Protein AF-A0A423PKH5-F1 (afdb_monomer_lite)

Secondary structure (DSSP, 8-state):
---HHHHHHTT--TTTS-S-TTHHHHHHHTTS-HHHHHHHHHHHHHHHHHHHHHHHHHHHHHHHTTS-HHHHHHHHHHHHS-IIIIIHHHHTTT-HHHHHHHHHHHHHHHHHTT-HHHHHHHHHHHHHH-TTHHHHHHHHHHHHHHT-SS-TTS-HHHHHHHHHHHTHHHHHHHHHHHHHHHHH-S-TT-HHHHHHHTGGG--TTTGGGGHHHH--TTHHHHHHHHHHHTTSS-HHHHHHHHHHHHHHHHHHHHHHHHTTPPP-HHHHGGGGGTTHHHH-S-HHHHHHHHHHHHHHHHHHHHHTTS-----GGGSS---

Radius of gyration: 20.28 Å; chains: 1; bounding box: 49×36×60 Å

Foldseek 3Di:
DCDLQLLVLLCAACPVQNQAAQRDNVPVLVVPDDVVSSVVLLVLLVVLLVLVVVVVVVLLVLLCVQADVQQSVLLVCLQVVQCLRPVVCVVCGSQLVSVLVSLLVVLLVCVLVVNLLVSLVSLLVSCSNPVLCQLQRLLSNLLSQLPHDPPLVDDQVSSNVRSCPSNVSNCVSSVVSSVCCQVPNARPVDLVVVCVSCVVSDDPVNSVSNCSRHDHQVCQLVVLVVCVVVCVDDPVRVVVLVVLLVVLLVQLVQQCVVLVGDDHSLSCNLVSLVVVNRRDDPSVNSSSSSSVSSSVSSSVCSSVVSGHGHDPVSGSDDD

pLDDT: mean 90.57, std 7.91, range [51.94, 98.69]

Sequence (319 aa):
MFSGFNALHFHVDYVAHGFVRRGLVGTLLSPLPDPARGIAALAFGVAVAAGLIAVMTRMLRTARARLAPADARGLTALVVASPATFLAFGYDFARYDQLNLLLAVAAVWLVRRQRVWAAAAVCVFALLVHEAFLFYGVPIVLAAVGTAAHASAAALAAQFRRALTRGAPVLVACVPTVAVIMAFGRYEPGHDALAASLAEHLTPANRNALFVWLRDSDAAAGYVAGRLGQGLFSPLEVGLLMATVGSIAAAFVAVYRANARRLDLWALVPLGVLPLFAVGVDYARWLGLAWVLALAVVVLQVRDGRFTRLPRALSGRWP

Structure (mmCIF, N/CA/C/O backbone):
data_AF-A0A423PKH5-F1
#
_entry.id   AF-A0A423PKH5-F1
#
loop_
_atom_site.group_PDB
_atom_site.id
_atom_site.type_symbol
_atom_site.label_atom_id
_atom_site.label_alt_id
_atom_site.label_comp_id
_atom_site.label_asym_id
_atom_site.label_entity_id
_atom_site.label_seq_id
_atom_site.pdbx_PDB_ins_code
_atom_site.Cartn_x
_atom_site.Cartn_y
_atom_site.Cartn_z
_atom_site.occupancy
_atom_site.B_iso_or_equiv
_atom_site.auth_seq_id
_atom_site.auth_comp_id
_atom_site.auth_asym_id
_atom_site.auth_atom_id
_atom_site.pdbx_PDB_model_num
ATOM 1 N N . MET A 1 1 ? 9.809 18.263 -7.255 1.00 54.16 1 MET A N 1
ATOM 2 C CA . MET A 1 1 ? 10.692 17.843 -8.362 1.00 54.16 1 MET A CA 1
ATOM 3 C C . MET A 1 1 ? 10.294 16.412 -8.699 1.00 54.16 1 MET A C 1
ATOM 5 O O . MET A 1 1 ? 10.362 15.572 -7.814 1.00 54.16 1 MET A O 1
ATOM 9 N N . PHE A 1 2 ? 9.733 16.156 -9.881 1.00 68.50 2 PHE A N 1
ATOM 10 C CA . PHE A 1 2 ? 9.333 14.802 -10.284 1.00 68.50 2 PHE A CA 1
ATOM 11 C C . PHE A 1 2 ? 10.606 14.037 -10.661 1.00 68.50 2 PHE A C 1
ATOM 13 O O . PHE A 1 2 ? 11.323 14.468 -11.561 1.00 68.50 2 PHE A O 1
ATOM 20 N N . SER A 1 3 ? 10.966 12.998 -9.902 1.00 79.94 3 SER A N 1
ATOM 21 C CA . SER A 1 3 ? 12.247 12.317 -10.110 1.00 79.94 3 SER A CA 1
ATOM 22 C C . SER A 1 3 ? 12.232 11.548 -11.432 1.00 79.94 3 SER A C 1
ATOM 24 O O . SER A 1 3 ? 11.244 10.895 -11.769 1.00 79.94 3 SER A O 1
ATOM 26 N N . GLY A 1 4 ? 13.347 11.574 -12.170 1.00 81.88 4 GLY A N 1
ATOM 27 C CA . GLY A 1 4 ? 13.485 10.789 -13.402 1.00 81.88 4 GLY A CA 1
ATOM 28 C C . GLY A 1 4 ? 13.324 9.282 -13.167 1.00 81.88 4 GLY A C 1
ATOM 29 O O . GLY A 1 4 ? 12.932 8.557 -14.072 1.00 81.88 4 GLY A O 1
ATOM 30 N N . PHE A 1 5 ? 13.580 8.800 -11.945 1.00 83.50 5 PHE A N 1
ATOM 31 C CA . PHE A 1 5 ? 13.279 7.425 -11.543 1.00 83.50 5 PHE A CA 1
AT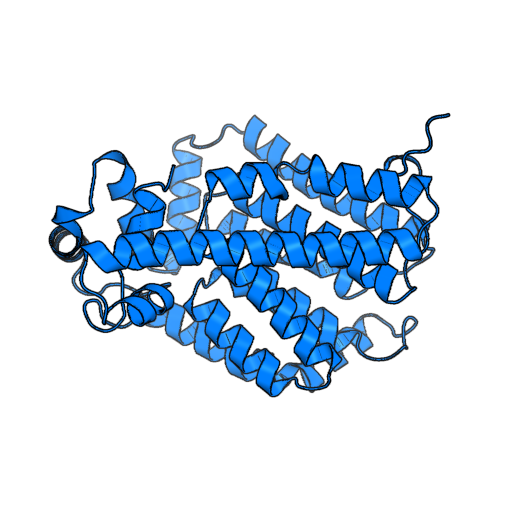OM 32 C C . PHE A 1 5 ? 11.768 7.151 -11.527 1.00 83.50 5 PHE A C 1
ATOM 34 O O . PHE A 1 5 ? 11.317 6.187 -12.137 1.00 83.50 5 PHE A O 1
ATOM 41 N N . ASN A 1 6 ? 10.977 8.012 -10.876 1.00 85.44 6 ASN A N 1
ATOM 42 C CA . ASN A 1 6 ? 9.526 7.826 -10.800 1.00 85.44 6 ASN A CA 1
ATOM 43 C C . ASN A 1 6 ? 8.862 8.011 -12.170 1.00 85.44 6 ASN A C 1
ATOM 45 O O . ASN A 1 6 ? 7.904 7.305 -12.475 1.00 85.44 6 ASN A O 1
ATOM 49 N N . ALA A 1 7 ? 9.392 8.913 -13.000 1.00 87.12 7 ALA A N 1
ATOM 50 C CA . ALA A 1 7 ? 8.913 9.141 -14.359 1.00 87.12 7 ALA A CA 1
ATOM 51 C C . ALA A 1 7 ? 8.991 7.879 -15.230 1.00 87.12 7 ALA A C 1
ATOM 53 O O . ALA A 1 7 ? 8.013 7.554 -15.898 1.00 87.12 7 ALA A O 1
ATOM 54 N N . LEU A 1 8 ? 10.095 7.121 -15.156 1.00 91.19 8 LEU A N 1
ATOM 55 C CA . LEU A 1 8 ? 10.287 5.902 -15.954 1.00 91.19 8 LEU A CA 1
ATOM 56 C C . LEU A 1 8 ? 9.159 4.883 -15.782 1.00 91.19 8 LEU A C 1
ATOM 58 O O . LEU A 1 8 ? 8.805 4.204 -16.741 1.00 91.19 8 LEU A O 1
ATOM 62 N N . HIS A 1 9 ? 8.564 4.791 -14.590 1.00 91.31 9 HIS A N 1
ATOM 63 C CA . HIS A 1 9 ? 7.469 3.854 -14.358 1.00 91.31 9 HIS A CA 1
ATOM 64 C C . HIS A 1 9 ? 6.274 4.089 -15.289 1.00 91.31 9 HIS A C 1
ATOM 66 O O . HIS A 1 9 ? 5.621 3.132 -15.690 1.00 91.31 9 HIS A O 1
ATOM 72 N N . PHE A 1 10 ? 6.025 5.334 -15.694 1.00 93.56 10 PHE A N 1
ATOM 73 C CA . PHE A 1 10 ? 4.917 5.680 -16.581 1.00 93.56 10 PHE A CA 1
ATOM 74 C C . PHE A 1 10 ? 5.185 5.368 -18.059 1.00 93.56 10 PHE A C 1
ATOM 76 O O . PHE A 1 10 ? 4.243 5.411 -18.843 1.00 93.56 10 PHE A O 1
ATOM 83 N N . HIS A 1 11 ? 6.423 5.037 -18.440 1.00 93.94 11 HIS A N 1
ATOM 84 C CA . HIS A 1 11 ? 6.790 4.662 -19.814 1.00 93.94 11 HIS A CA 1
ATOM 85 C C . HIS A 1 11 ? 6.906 3.147 -20.018 1.00 93.94 11 HIS A C 1
ATOM 87 O O . HIS A 1 11 ? 7.097 2.703 -21.144 1.00 93.94 11 HIS A O 1
ATOM 93 N N . VAL A 1 12 ? 6.783 2.355 -18.950 1.00 95.19 12 VAL A N 1
ATOM 94 C CA . VAL A 1 12 ? 6.766 0.893 -19.032 1.00 95.19 12 VAL A CA 1
ATOM 95 C C . VAL A 1 12 ? 5.320 0.404 -19.011 1.00 95.19 12 VAL A C 1
ATOM 97 O O . VAL A 1 12 ? 4.586 0.640 -18.051 1.00 95.19 12 VAL A O 1
ATOM 100 N N . ASP A 1 13 ? 4.913 -0.291 -20.070 1.00 96.50 13 ASP A N 1
ATOM 101 C CA . ASP A 1 13 ? 3.526 -0.689 -20.322 1.00 96.50 13 ASP A CA 1
ATOM 102 C C . ASP A 1 13 ? 3.404 -2.076 -20.971 1.00 96.50 13 ASP A C 1
ATOM 104 O O . ASP A 1 13 ? 4.370 -2.611 -21.508 1.00 96.50 13 ASP A O 1
ATOM 108 N N . TYR A 1 14 ? 2.203 -2.658 -20.938 1.00 97.31 14 TYR A N 1
ATOM 109 C CA . TYR A 1 14 ? 1.952 -4.014 -21.428 1.00 97.31 14 TYR A CA 1
ATOM 110 C C . TYR A 1 14 ? 1.888 -4.147 -22.946 1.00 97.31 14 TYR A C 1
ATOM 112 O O . TYR A 1 14 ? 2.005 -5.259 -23.454 1.00 97.31 14 TYR A O 1
ATOM 120 N N . VAL A 1 15 ? 1.693 -3.043 -23.665 1.00 96.00 15 VAL A N 1
ATOM 121 C CA . VAL A 1 15 ? 1.576 -3.044 -25.125 1.00 96.00 15 VAL A CA 1
ATOM 122 C C . VAL A 1 15 ? 2.966 -3.110 -25.747 1.00 96.00 15 VAL A C 1
ATOM 124 O O . VAL A 1 15 ? 3.227 -3.982 -26.569 1.00 96.00 15 VAL A O 1
ATOM 127 N N . ALA A 1 16 ? 3.868 -2.225 -25.324 1.00 95.44 16 ALA A N 1
ATOM 128 C CA . ALA A 1 16 ? 5.221 -2.142 -25.857 1.00 95.44 16 ALA A CA 1
ATOM 129 C C . ALA A 1 16 ? 6.193 -3.129 -25.192 1.00 95.44 16 ALA A C 1
ATOM 131 O O . ALA A 1 16 ? 7.151 -3.560 -25.831 1.00 95.44 16 ALA A O 1
ATOM 132 N N . HIS A 1 17 ? 5.962 -3.498 -23.926 1.00 96.25 17 HIS A N 1
ATOM 133 C CA . HIS A 1 17 ? 6.923 -4.290 -23.151 1.00 96.25 17 HIS A CA 1
ATOM 134 C C . HIS A 1 17 ? 6.436 -5.702 -22.800 1.00 96.25 17 HIS A C 1
ATOM 136 O O . HIS A 1 17 ? 7.156 -6.446 -22.136 1.00 96.25 17 HIS A O 1
ATOM 142 N N . GLY A 1 18 ? 5.237 -6.092 -23.244 1.00 95.88 18 GLY A N 1
ATOM 143 C CA . GLY A 1 18 ? 4.608 -7.342 -22.824 1.00 95.88 18 GLY A CA 1
ATOM 144 C C . GLY A 1 18 ? 4.215 -7.322 -21.343 1.00 95.88 18 GLY A C 1
ATOM 145 O O . GLY A 1 18 ? 4.234 -6.285 -20.678 1.00 95.88 18 GLY A O 1
ATOM 146 N N . PHE A 1 19 ? 3.825 -8.469 -20.788 1.00 96.06 19 PHE A N 1
ATOM 147 C CA . PHE A 1 19 ? 3.382 -8.519 -19.395 1.00 96.06 19 PHE A CA 1
ATOM 148 C C . PHE A 1 19 ? 4.563 -8.344 -18.425 1.00 96.06 19 PHE A C 1
ATOM 150 O O . PHE A 1 19 ? 5.265 -9.285 -18.093 1.00 96.06 19 PHE A O 1
ATOM 157 N N . VAL A 1 20 ? 4.771 -7.128 -17.928 1.00 95.31 20 VAL A N 1
ATOM 158 C CA . VAL A 1 20 ? 5.852 -6.780 -16.989 1.00 95.31 20 VAL A CA 1
ATOM 159 C C . VAL A 1 20 ? 5.287 -6.385 -15.628 1.00 95.31 20 VAL A C 1
ATOM 161 O O . VAL A 1 20 ? 4.164 -5.912 -15.522 1.00 95.31 20 VAL A O 1
ATOM 164 N N . ARG A 1 21 ? 6.023 -6.527 -14.523 1.00 94.31 21 ARG A N 1
ATOM 165 C CA . ARG A 1 21 ? 5.499 -6.011 -13.243 1.00 94.31 21 ARG A CA 1
ATOM 166 C C . ARG A 1 21 ? 5.351 -4.488 -13.284 1.00 94.31 21 ARG A C 1
ATOM 168 O O . ARG A 1 21 ? 6.183 -3.798 -13.866 1.00 94.31 21 ARG A O 1
ATOM 175 N N . ARG A 1 22 ? 4.326 -3.957 -12.611 1.00 94.19 22 ARG A N 1
ATOM 176 C CA . ARG A 1 22 ? 4.055 -2.509 -12.501 1.00 94.19 22 ARG A CA 1
ATOM 177 C C . ARG A 1 22 ? 3.742 -1.803 -13.826 1.00 94.19 22 ARG A C 1
ATOM 179 O O . ARG A 1 22 ? 3.727 -0.579 -13.855 1.00 94.19 22 ARG A O 1
ATOM 186 N N . GLY A 1 23 ? 3.477 -2.535 -14.909 1.00 96.31 23 GLY A N 1
ATOM 187 C CA . GLY A 1 23 ? 3.195 -1.920 -16.212 1.00 96.31 23 GLY A CA 1
ATOM 188 C C . GLY A 1 23 ? 1.761 -1.407 -16.369 1.00 96.31 23 GLY A C 1
ATOM 189 O O . GLY A 1 23 ? 1.453 -0.745 -17.357 1.00 96.31 23 GLY A O 1
ATOM 190 N N . LEU A 1 24 ? 0.859 -1.668 -15.413 1.00 97.69 24 LEU A N 1
ATOM 191 C CA . LEU A 1 24 ? -0.551 -1.290 -15.553 1.00 97.69 24 LEU A CA 1
ATOM 192 C C . LEU A 1 24 ? -0.746 0.224 -15.695 1.00 97.69 24 LEU A C 1
ATOM 194 O O . LEU A 1 24 ? -1.482 0.661 -16.573 1.00 97.69 24 LEU A O 1
ATOM 198 N N . VAL A 1 25 ? -0.098 1.033 -14.854 1.00 96.81 25 VAL A N 1
ATOM 199 C CA . VAL A 1 25 ? -0.280 2.494 -14.904 1.00 96.81 25 VAL A CA 1
ATOM 200 C C . VAL A 1 25 ? 0.286 3.065 -16.204 1.00 96.81 25 VAL A C 1
ATOM 202 O O . VAL A 1 25 ? -0.383 3.882 -16.831 1.00 96.81 25 VAL A O 1
ATOM 205 N N . GLY A 1 26 ? 1.457 2.597 -16.653 1.00 96.06 26 GLY A N 1
ATOM 206 C CA . GLY A 1 26 ? 1.993 2.958 -17.967 1.00 96.06 26 GLY A CA 1
ATOM 207 C C . GLY A 1 26 ? 1.055 2.554 -19.106 1.00 96.06 26 GLY A C 1
ATOM 208 O O . GLY A 1 26 ? 0.802 3.351 -19.998 1.00 96.06 26 GLY A O 1
ATOM 209 N N . THR A 1 27 ? 0.418 1.382 -19.017 1.00 97.50 27 THR A N 1
ATOM 210 C CA . THR A 1 27 ? -0.582 0.914 -20.002 1.00 97.50 27 THR A CA 1
ATOM 211 C C . THR A 1 27 ? -1.804 1.822 -20.076 1.00 97.50 27 THR A C 1
ATOM 213 O O . THR A 1 27 ? -2.319 2.074 -21.158 1.00 97.50 27 THR A O 1
ATOM 216 N N . LEU A 1 28 ? -2.270 2.357 -18.946 1.00 96.94 28 LEU A N 1
ATOM 217 C CA . LEU A 1 28 ? -3.390 3.304 -18.942 1.00 96.94 28 LEU A CA 1
ATOM 218 C C . LEU A 1 28 ? -3.024 4.654 -19.577 1.00 96.94 28 LEU A C 1
ATOM 220 O O . LEU A 1 28 ? -3.912 5.358 -20.052 1.00 96.94 28 LEU A O 1
ATOM 224 N N . LEU A 1 29 ? -1.738 5.018 -19.584 1.00 95.75 29 LEU A N 1
ATOM 225 C CA . LEU A 1 29 ? -1.237 6.260 -20.176 1.00 95.75 29 LEU A CA 1
ATOM 226 C C . LEU A 1 29 ? -0.605 6.073 -21.563 1.00 95.75 29 LEU A C 1
ATOM 228 O O . LEU A 1 29 ? -0.278 7.070 -22.208 1.00 95.75 29 LEU A O 1
ATOM 232 N N . SER A 1 30 ? -0.438 4.837 -22.040 1.00 95.25 30 SER A N 1
ATOM 233 C CA . SER A 1 30 ? 0.198 4.543 -23.328 1.00 95.25 30 SER A CA 1
ATOM 234 C C . SER A 1 30 ? -0.527 5.129 -24.547 1.00 95.25 30 SER A C 1
ATOM 236 O O . SER A 1 30 ? 0.169 5.483 -25.499 1.00 95.25 30 SER A O 1
ATOM 238 N N . PRO A 1 31 ? -1.862 5.357 -24.541 1.00 96.06 31 PRO A N 1
ATOM 239 C CA . PRO A 1 31 ? -2.527 6.055 -25.644 1.00 96.06 31 PRO A CA 1
ATOM 240 C C . PRO A 1 31 ? -2.133 7.534 -25.780 1.00 96.06 31 PRO A C 1
ATOM 242 O O . PRO A 1 31 ? -2.441 8.154 -26.796 1.00 96.06 31 PRO A O 1
ATOM 245 N N . LEU A 1 32 ? -1.504 8.127 -24.758 1.00 95.69 32 LEU A N 1
ATOM 246 C CA . LEU A 1 32 ? -1.062 9.519 -24.795 1.00 95.69 32 LEU A CA 1
ATOM 247 C C . LEU A 1 32 ? 0.315 9.634 -25.469 1.00 95.69 32 LEU A C 1
ATOM 249 O O . LEU A 1 32 ? 1.197 8.817 -25.177 1.00 95.69 32 LEU A O 1
ATOM 253 N N . PRO A 1 33 ? 0.538 10.676 -26.296 1.00 92.88 33 PRO A N 1
ATOM 254 C CA . PRO A 1 33 ? 1.862 10.977 -26.831 1.00 92.88 33 PRO A CA 1
ATOM 255 C C . PRO A 1 33 ? 2.822 11.390 -25.704 1.00 92.88 33 PRO A C 1
ATOM 257 O O . PRO A 1 33 ? 2.395 11.950 -24.690 1.00 92.88 33 PRO A O 1
ATOM 260 N N . ASP A 1 34 ? 4.124 11.166 -25.886 1.00 86.31 34 ASP A N 1
ATOM 261 C CA . ASP A 1 34 ? 5.142 11.324 -24.834 1.00 86.31 34 ASP A CA 1
ATOM 262 C C . ASP A 1 34 ? 5.135 12.667 -24.075 1.00 86.31 34 ASP A C 1
ATOM 264 O O . ASP A 1 34 ? 5.119 12.634 -22.838 1.00 86.31 34 ASP A O 1
ATOM 268 N N . PRO A 1 35 ? 5.047 13.854 -24.717 1.00 86.25 35 PRO A N 1
ATOM 269 C CA . PRO A 1 35 ? 4.980 15.109 -23.964 1.00 86.25 35 PRO A CA 1
ATOM 270 C C . PRO A 1 35 ? 3.710 15.209 -23.103 1.00 86.25 35 PRO A C 1
ATOM 272 O O . PRO A 1 35 ? 3.747 15.737 -21.989 1.00 86.25 35 PRO A O 1
ATOM 275 N N . ALA A 1 36 ? 2.587 14.658 -23.575 1.00 92.12 36 ALA A N 1
ATOM 276 C CA . ALA A 1 36 ? 1.346 14.615 -22.806 1.00 92.12 36 ALA A CA 1
ATOM 277 C C . ALA A 1 36 ? 1.419 13.592 -21.664 1.00 92.12 36 ALA A C 1
ATOM 279 O O . ALA A 1 36 ? 0.821 13.811 -20.609 1.00 92.12 36 ALA A O 1
ATOM 280 N N . ARG A 1 37 ? 2.182 12.505 -21.833 1.00 90.44 37 ARG A N 1
ATOM 281 C CA . ARG A 1 37 ? 2.367 11.468 -20.813 1.00 90.44 37 ARG A CA 1
ATOM 282 C C . ARG A 1 37 ? 3.079 12.003 -19.573 1.00 90.44 37 ARG A C 1
ATOM 284 O O . ARG A 1 37 ? 2.635 11.721 -18.462 1.00 90.44 37 ARG A O 1
ATOM 291 N N . GLY A 1 38 ? 4.108 12.836 -19.742 1.00 88.75 38 GLY A N 1
ATOM 292 C CA . GLY A 1 38 ? 4.789 13.494 -18.620 1.00 88.75 38 GLY A CA 1
ATOM 293 C C . GLY A 1 38 ? 3.855 14.402 -17.807 1.00 88.75 38 GLY A C 1
ATOM 294 O O . GLY A 1 38 ? 3.827 14.336 -16.576 1.00 88.75 38 GLY A O 1
ATOM 295 N N . ILE A 1 39 ? 3.026 15.199 -18.492 1.00 91.38 39 ILE A N 1
ATOM 296 C CA . ILE A 1 39 ? 2.011 16.055 -17.853 1.00 91.38 39 ILE A CA 1
ATOM 297 C C . ILE A 1 39 ? 0.951 15.202 -17.147 1.00 91.38 39 ILE A C 1
ATOM 299 O O . ILE A 1 39 ? 0.588 15.488 -16.005 1.00 91.38 39 ILE A O 1
ATOM 303 N N . ALA A 1 40 ? 0.479 14.132 -17.791 1.00 92.75 40 ALA A N 1
ATOM 304 C CA . ALA A 1 40 ? -0.497 13.216 -17.214 1.00 92.75 40 ALA A CA 1
ATOM 305 C C . ALA A 1 40 ? 0.048 12.509 -15.965 1.00 92.75 40 ALA A C 1
ATOM 307 O O . ALA A 1 40 ? -0.667 12.412 -14.970 1.00 92.75 40 ALA A O 1
ATOM 308 N N . ALA A 1 41 ? 1.315 12.083 -15.969 1.00 91.50 41 ALA A N 1
ATOM 309 C CA . ALA A 1 41 ? 1.977 11.489 -14.810 1.00 91.50 41 ALA A CA 1
ATOM 310 C C . ALA A 1 41 ? 2.081 12.479 -13.635 1.00 91.50 41 ALA A C 1
ATOM 312 O O . ALA A 1 41 ? 1.794 12.119 -12.490 1.00 91.50 41 ALA A O 1
ATOM 313 N N . LEU A 1 42 ? 2.416 13.745 -13.913 1.00 91.56 42 LEU A N 1
ATOM 314 C CA . LEU A 1 42 ? 2.425 14.808 -12.905 1.00 91.56 42 LEU A CA 1
ATOM 315 C C . LEU A 1 42 ? 1.021 15.043 -12.330 1.00 91.56 42 LEU A C 1
ATOM 317 O O . LEU A 1 42 ? 0.851 15.043 -11.109 1.00 91.56 42 LEU A O 1
ATOM 321 N N . ALA A 1 43 ? 0.017 15.211 -13.194 1.00 93.75 43 ALA A N 1
ATOM 322 C CA . ALA A 1 43 ? -1.373 15.423 -12.792 1.00 93.75 43 ALA A CA 1
ATOM 323 C C . ALA A 1 43 ? -1.912 14.239 -11.974 1.00 93.75 43 ALA A C 1
ATOM 325 O O . ALA A 1 43 ? -2.546 14.436 -10.936 1.00 93.75 43 ALA A O 1
ATOM 326 N N . PHE A 1 44 ? -1.592 13.014 -12.392 1.00 93.19 44 PHE A N 1
ATOM 327 C CA . PHE A 1 44 ? -1.880 11.790 -11.655 1.00 93.19 44 PHE A CA 1
ATOM 328 C C . PHE A 1 44 ? -1.238 11.813 -10.261 1.00 93.19 44 PHE A C 1
ATOM 330 O O . PHE A 1 44 ? -1.926 11.578 -9.267 1.00 93.19 44 PHE A O 1
ATOM 337 N N . GLY A 1 45 ? 0.046 12.168 -10.163 1.00 92.56 45 GLY A N 1
ATOM 338 C CA . GLY A 1 45 ? 0.749 12.317 -8.889 1.00 92.56 45 GLY A CA 1
ATOM 339 C C . GLY A 1 45 ? 0.084 13.322 -7.949 1.00 92.56 45 GLY A C 1
ATOM 340 O O . GLY A 1 45 ? -0.137 13.023 -6.775 1.00 92.56 45 GLY A O 1
ATOM 341 N N . VAL A 1 46 ? -0.298 14.493 -8.473 1.00 93.81 46 VAL A N 1
ATOM 342 C CA . VAL A 1 46 ? -1.017 15.526 -7.710 1.00 93.81 46 VAL A CA 1
ATOM 343 C C . VAL A 1 46 ? -2.372 15.001 -7.233 1.00 93.81 46 VAL A C 1
ATOM 345 O O . VAL A 1 46 ? -2.719 15.183 -6.065 1.00 93.81 46 VAL A O 1
ATOM 348 N N . ALA A 1 47 ? -3.122 14.313 -8.096 1.00 95.50 47 ALA A N 1
ATOM 349 C CA . ALA A 1 47 ? -4.421 13.746 -7.749 1.00 95.50 47 ALA A CA 1
ATOM 350 C C . ALA A 1 47 ? -4.310 12.670 -6.654 1.00 95.50 47 ALA A C 1
ATOM 352 O O . ALA A 1 47 ? -5.092 12.676 -5.700 1.00 95.50 47 ALA A O 1
ATOM 353 N N . VAL A 1 48 ? -3.310 11.787 -6.743 1.00 94.44 48 VAL A N 1
ATOM 354 C CA . VAL A 1 48 ? -3.023 10.773 -5.717 1.00 94.44 48 VAL A CA 1
ATOM 355 C C . VAL A 1 48 ? -2.652 11.437 -4.388 1.00 94.44 48 VAL A C 1
ATOM 357 O O . VAL A 1 48 ? -3.221 11.089 -3.349 1.00 94.44 48 VAL A O 1
ATOM 360 N N . ALA A 1 49 ? -1.769 12.439 -4.405 1.00 92.69 49 ALA A N 1
ATOM 361 C CA . ALA A 1 49 ? -1.389 13.177 -3.203 1.00 92.69 49 ALA A CA 1
ATOM 362 C C . ALA A 1 49 ? -2.596 13.884 -2.557 1.00 92.69 49 ALA A C 1
ATOM 364 O O . ALA A 1 49 ? -2.824 13.750 -1.352 1.00 92.69 49 ALA A O 1
ATOM 365 N N . ALA A 1 50 ? -3.423 14.570 -3.353 1.00 94.06 50 ALA A N 1
ATOM 366 C CA . ALA A 1 50 ? -4.645 15.218 -2.881 1.00 94.06 50 ALA A CA 1
ATOM 367 C C . ALA A 1 50 ? -5.638 14.207 -2.280 1.00 94.06 50 ALA A C 1
ATOM 369 O O . ALA A 1 50 ? -6.208 14.450 -1.212 1.00 94.06 50 ALA A O 1
ATOM 370 N N . GLY A 1 51 ? -5.799 13.043 -2.917 1.00 94.94 51 GLY A N 1
ATOM 371 C CA . GLY A 1 51 ? -6.609 11.941 -2.404 1.00 94.94 51 GLY A CA 1
ATOM 372 C C . GLY A 1 51 ? -6.123 11.445 -1.040 1.00 94.94 51 GLY A C 1
ATOM 373 O O . GLY A 1 51 ? -6.928 11.290 -0.117 1.00 94.94 51 GLY A O 1
ATOM 374 N N . LEU A 1 52 ? -4.810 11.252 -0.875 1.00 92.38 52 LEU A N 1
ATOM 375 C CA . LEU A 1 52 ? -4.224 10.815 0.396 1.00 92.38 52 LEU A CA 1
ATOM 376 C C . LEU A 1 52 ? -4.426 11.863 1.492 1.00 92.38 52 LEU A C 1
ATOM 378 O O . LEU A 1 52 ? -4.866 11.519 2.592 1.00 92.38 52 LEU A O 1
ATOM 382 N N . ILE A 1 53 ? -4.203 13.143 1.181 1.00 92.19 53 ILE A N 1
ATOM 383 C CA . ILE A 1 53 ? -4.455 14.258 2.104 1.00 92.19 53 ILE A CA 1
ATOM 384 C C . ILE A 1 53 ? -5.926 14.279 2.537 1.00 92.19 53 ILE A C 1
ATOM 386 O O . ILE A 1 53 ? -6.219 14.421 3.730 1.00 92.19 53 ILE A O 1
ATOM 390 N N . ALA A 1 54 ? -6.864 14.090 1.606 1.00 94.62 54 ALA A N 1
ATOM 391 C CA . ALA A 1 54 ? -8.292 14.050 1.909 1.00 94.62 54 ALA A CA 1
ATOM 392 C C . ALA A 1 54 ? -8.654 12.867 2.827 1.00 94.62 54 ALA A C 1
ATOM 394 O O . ALA A 1 54 ? -9.369 13.046 3.822 1.00 94.62 54 ALA A O 1
ATOM 395 N N . VAL A 1 55 ? -8.121 11.671 2.547 1.00 93.69 55 VAL A N 1
ATOM 396 C CA . VAL A 1 55 ? -8.312 10.475 3.382 1.00 93.69 55 VAL A CA 1
ATOM 397 C C . VAL A 1 55 ? -7.749 10.695 4.786 1.00 93.69 55 VAL A C 1
ATOM 399 O O . VAL A 1 55 ? -8.472 10.498 5.766 1.00 93.69 55 VAL A O 1
ATOM 402 N N . MET A 1 56 ? -6.504 11.165 4.899 1.00 91.94 56 MET A N 1
ATOM 403 C CA . MET A 1 56 ? -5.851 11.444 6.182 1.00 91.94 56 MET A CA 1
ATOM 404 C C . MET A 1 56 ? -6.613 12.505 6.982 1.00 91.94 56 MET A C 1
ATOM 406 O O . MET A 1 56 ? -6.860 12.329 8.176 1.00 91.94 56 MET A O 1
ATOM 410 N N . THR A 1 57 ? -7.071 13.572 6.325 1.00 93.19 57 THR A N 1
ATOM 411 C CA . THR A 1 57 ? -7.872 14.628 6.958 1.00 93.19 57 THR A CA 1
ATOM 412 C C . THR A 1 57 ? -9.183 14.071 7.506 1.00 93.19 57 THR A C 1
ATOM 414 O O . THR A 1 57 ? -9.544 14.335 8.656 1.00 93.19 57 THR A O 1
ATOM 417 N N . ARG A 1 58 ? -9.895 13.250 6.723 1.00 94.81 58 ARG A N 1
ATOM 418 C CA . ARG A 1 58 ? -11.131 12.590 7.167 1.00 94.81 58 ARG A CA 1
ATOM 419 C C . ARG A 1 58 ? -10.876 11.659 8.355 1.00 94.81 58 ARG A C 1
ATOM 421 O O . ARG A 1 58 ? -11.654 11.658 9.313 1.00 94.81 58 ARG A O 1
ATOM 428 N N . MET A 1 59 ? -9.795 10.888 8.301 1.00 92.25 59 MET A N 1
ATOM 429 C CA . MET A 1 59 ? -9.350 9.983 9.360 1.00 92.25 59 MET A CA 1
ATOM 430 C C . MET A 1 59 ? -9.067 10.734 10.667 1.00 92.25 59 MET A C 1
ATOM 432 O O . MET A 1 59 ? -9.614 10.376 11.712 1.00 92.25 59 MET A O 1
ATOM 436 N N . LEU A 1 60 ? -8.317 11.833 10.604 1.00 92.94 60 LEU A N 1
ATOM 437 C CA . LEU A 1 60 ? -8.010 12.671 11.764 1.00 92.94 60 LEU A CA 1
ATOM 438 C C . LEU A 1 60 ? -9.246 13.374 12.334 1.00 92.94 60 LEU A C 1
ATOM 440 O O . LEU A 1 60 ? -9.423 13.388 13.550 1.00 92.94 60 LEU A O 1
ATOM 444 N N . ARG A 1 61 ? -10.135 13.913 11.488 1.00 95.44 61 ARG A N 1
ATOM 445 C CA . ARG A 1 61 ? -11.410 14.508 11.940 1.00 95.44 61 ARG A CA 1
ATOM 446 C C . ARG A 1 61 ? -12.266 13.490 12.689 1.00 95.44 61 ARG A C 1
ATOM 448 O O . ARG A 1 61 ? -12.799 13.786 13.752 1.00 95.44 61 ARG A O 1
ATOM 455 N N . THR A 1 62 ? -12.334 12.272 12.161 1.00 92.44 62 THR A N 1
ATOM 456 C CA . THR A 1 62 ? -13.051 11.159 12.790 1.00 92.44 62 THR A CA 1
ATOM 457 C C . THR A 1 62 ? -12.450 10.796 14.148 1.00 92.44 62 THR A C 1
ATOM 459 O O . THR A 1 62 ? -13.190 10.599 15.108 1.00 92.44 62 THR A O 1
ATOM 462 N N . ALA A 1 63 ? -11.119 10.721 14.245 1.00 93.38 63 ALA A N 1
ATOM 463 C CA . ALA A 1 63 ? -10.445 10.420 15.503 1.00 93.38 63 ALA A CA 1
ATOM 464 C C . ALA A 1 63 ? -10.638 11.538 16.542 1.00 93.38 63 ALA A C 1
ATOM 466 O O . ALA A 1 63 ? -10.934 11.250 17.698 1.00 93.38 63 ALA A O 1
ATOM 467 N N . ARG A 1 64 ? -10.559 12.810 16.126 1.00 95.06 64 ARG A N 1
ATOM 468 C CA . ARG A 1 64 ? -10.814 13.982 16.986 1.00 95.06 64 ARG A CA 1
ATOM 469 C C . ARG A 1 64 ? -12.214 13.989 17.588 1.00 95.06 64 ARG A C 1
ATOM 471 O O . ARG A 1 64 ? -12.361 14.383 18.734 1.00 95.06 64 ARG A O 1
ATOM 478 N N . ALA A 1 65 ? -13.215 13.524 16.847 1.00 95.31 65 ALA A N 1
ATOM 479 C CA . ALA A 1 65 ? -14.587 13.441 17.340 1.00 95.31 65 ALA A CA 1
ATOM 480 C C . ALA A 1 65 ? -14.809 12.329 18.386 1.00 95.31 65 ALA A C 1
ATOM 482 O O . ALA A 1 65 ? -15.878 12.264 18.982 1.00 95.31 65 ALA A O 1
ATOM 483 N N . ARG A 1 66 ? -13.845 11.416 18.574 1.00 95.38 66 ARG A N 1
ATOM 484 C CA . ARG A 1 66 ? -14.013 10.198 19.390 1.00 95.38 66 ARG A CA 1
ATOM 485 C C . ARG A 1 66 ? -12.971 10.007 20.485 1.00 95.38 66 ARG A C 1
ATOM 487 O O . ARG A 1 66 ? -13.150 9.150 21.343 1.00 95.38 66 ARG A O 1
ATOM 494 N N . LEU A 1 67 ? -11.881 10.760 20.433 1.00 95.56 67 LEU A N 1
ATOM 495 C CA . LEU A 1 67 ? -10.809 10.729 21.418 1.00 95.56 67 LEU A CA 1
ATOM 496 C C . LEU A 1 67 ? -10.872 11.969 22.305 1.00 95.56 67 LEU A C 1
ATOM 498 O O . LEU A 1 67 ? -11.324 13.032 21.882 1.00 95.56 67 LEU A O 1
ATOM 502 N N . ALA A 1 68 ? -10.327 11.853 23.515 1.00 95.69 68 ALA A N 1
ATOM 503 C CA . ALA A 1 68 ? -10.075 13.019 24.352 1.00 95.69 68 ALA A CA 1
ATOM 504 C C . ALA A 1 68 ? -9.160 14.030 23.617 1.00 95.69 68 ALA A C 1
ATOM 506 O O . ALA A 1 68 ? -8.258 13.609 22.884 1.00 95.69 68 ALA A O 1
ATOM 507 N N . PRO A 1 69 ? -9.306 15.353 23.840 1.00 95.25 69 PRO A N 1
ATOM 508 C CA . PRO A 1 69 ? -8.553 16.371 23.101 1.00 95.25 69 PRO A CA 1
ATOM 509 C C . PRO A 1 69 ? -7.028 16.203 23.131 1.00 95.25 69 PRO A C 1
ATOM 511 O O . PRO A 1 69 ? -6.361 16.490 22.139 1.00 95.25 69 PRO A O 1
ATOM 514 N N . ALA A 1 70 ? -6.461 15.744 24.252 1.00 94.06 70 ALA A N 1
ATOM 515 C CA . ALA A 1 70 ? -5.021 15.502 24.381 1.00 94.06 70 ALA A CA 1
ATOM 516 C C . ALA A 1 70 ? -4.549 14.296 23.548 1.00 94.06 70 ALA A C 1
ATOM 518 O O . ALA A 1 70 ? -3.491 14.342 22.920 1.00 94.06 70 ALA A O 1
ATOM 519 N N . ASP A 1 71 ? -5.354 13.236 23.493 1.00 94.12 71 ASP A N 1
ATOM 520 C CA . ASP A 1 71 ? -5.058 12.021 22.733 1.00 94.12 71 ASP A CA 1
ATOM 521 C C . ASP A 1 71 ? -5.221 12.289 21.227 1.00 94.12 71 ASP A C 1
ATOM 523 O O . ASP A 1 71 ? -4.396 11.873 20.417 1.00 94.12 71 ASP A O 1
ATOM 527 N N . ALA A 1 72 ? -6.235 13.068 20.840 1.00 94.00 72 ALA A N 1
ATOM 528 C CA . ALA A 1 72 ? -6.436 13.494 19.459 1.00 94.00 72 ALA A CA 1
ATOM 529 C C . ALA A 1 72 ? -5.310 14.415 18.947 1.00 94.00 72 ALA A C 1
ATOM 531 O O . ALA A 1 72 ? -4.901 14.311 17.784 1.00 94.00 72 ALA A O 1
ATOM 532 N N . ARG A 1 73 ? -4.796 15.305 19.812 1.00 93.81 73 ARG A N 1
ATOM 533 C CA . ARG A 1 73 ? -3.603 16.122 19.537 1.00 93.81 73 ARG A CA 1
ATOM 534 C C . ARG A 1 73 ? -2.362 15.248 19.370 1.00 93.81 73 ARG A C 1
ATOM 536 O O . ARG A 1 73 ? -1.683 15.397 18.360 1.00 93.81 73 ARG A O 1
ATOM 543 N N . GLY A 1 74 ? -2.136 14.299 20.281 1.00 92.06 74 GLY A N 1
ATOM 544 C CA . GLY A 1 74 ? -1.040 13.328 20.188 1.00 92.06 74 GLY A CA 1
ATOM 545 C C . GLY A 1 74 ? -1.079 12.526 18.884 1.00 92.06 74 GLY A C 1
ATOM 546 O O . GLY A 1 74 ? -0.100 12.507 18.145 1.00 92.06 74 GLY A O 1
ATOM 547 N N . LEU A 1 75 ? -2.240 11.970 18.519 1.00 91.69 75 LEU A N 1
ATOM 548 C CA . LEU A 1 75 ? -2.406 11.253 17.250 1.00 91.69 75 LEU A CA 1
ATOM 549 C C . LEU A 1 75 ? -2.140 12.144 16.032 1.00 91.69 75 LEU A C 1
ATOM 551 O O . LEU A 1 75 ? -1.488 11.712 15.087 1.00 91.69 75 LEU A O 1
ATOM 555 N N . THR A 1 76 ? -2.644 13.383 16.046 1.00 91.75 76 THR A N 1
ATOM 556 C CA . THR A 1 76 ? -2.384 14.346 14.964 1.00 91.75 76 THR A CA 1
ATOM 557 C C . THR A 1 76 ? -0.882 14.605 14.840 1.00 91.75 76 THR A C 1
ATOM 559 O O . THR A 1 76 ? -0.357 14.547 13.732 1.00 91.75 76 THR A O 1
ATOM 562 N N . ALA A 1 77 ? -0.195 14.848 15.959 1.00 90.62 77 ALA A N 1
ATOM 563 C CA . ALA A 1 77 ? 1.244 15.079 15.978 1.00 90.62 77 ALA A CA 1
ATOM 564 C C . ALA A 1 77 ? 2.010 13.868 15.428 1.00 90.62 77 ALA A C 1
ATOM 566 O O . ALA A 1 77 ? 2.843 14.044 14.551 1.00 90.62 77 ALA A O 1
ATOM 567 N N . LEU A 1 78 ? 1.663 12.644 15.840 1.00 89.56 78 LEU A N 1
ATOM 568 C CA . LEU A 1 78 ? 2.278 11.413 15.323 1.00 89.56 78 LEU A CA 1
ATOM 569 C C . LEU A 1 78 ? 2.062 11.215 13.817 1.00 89.56 78 LEU A C 1
ATOM 571 O O . LEU A 1 78 ? 2.934 10.676 13.142 1.00 89.56 78 LEU A O 1
ATOM 575 N N . VAL A 1 79 ? 0.908 11.623 13.281 1.00 87.94 79 VAL A N 1
ATOM 576 C CA . VAL A 1 79 ? 0.612 11.539 11.842 1.00 87.94 79 VAL A CA 1
ATOM 577 C C . VAL A 1 79 ? 1.402 12.587 11.054 1.00 87.94 79 VAL A C 1
ATOM 579 O O . VAL A 1 79 ? 1.939 12.268 9.997 1.00 87.94 79 VAL A O 1
ATOM 582 N N . VAL A 1 80 ? 1.475 13.823 11.553 1.00 85.69 80 VAL A N 1
ATOM 583 C CA . VAL A 1 80 ? 2.147 14.944 10.870 1.00 85.69 80 VAL A CA 1
ATOM 584 C C . VAL A 1 80 ? 3.667 14.842 10.969 1.00 85.69 80 VAL A C 1
ATOM 586 O O . VAL A 1 80 ? 4.347 15.023 9.968 1.00 85.69 80 VAL A O 1
ATOM 589 N N . ALA A 1 81 ? 4.191 14.516 12.151 1.00 83.94 81 ALA A N 1
ATOM 590 C CA . ALA A 1 81 ? 5.622 14.350 12.395 1.00 83.94 81 ALA A CA 1
ATOM 591 C C . ALA A 1 81 ? 6.160 13.008 11.884 1.00 83.94 81 ALA A C 1
ATOM 593 O O . ALA A 1 81 ? 7.359 12.753 11.974 1.00 83.94 81 ALA A O 1
ATOM 594 N N . SER A 1 82 ? 5.292 12.130 11.373 1.00 81.81 82 SER A N 1
ATOM 595 C CA . SER A 1 82 ? 5.744 10.874 10.802 1.00 81.81 82 SER A CA 1
ATOM 596 C C . SER A 1 82 ? 6.635 11.147 9.586 1.00 81.81 82 SER A C 1
ATOM 598 O O . SER A 1 82 ? 6.157 11.719 8.603 1.00 81.81 82 SER A O 1
ATOM 600 N N . PRO A 1 83 ? 7.891 10.667 9.574 1.00 70.81 83 PRO A N 1
ATOM 601 C CA . PRO A 1 83 ? 8.728 10.749 8.379 1.00 70.81 83 PRO A CA 1
ATOM 602 C C . PRO A 1 83 ? 8.112 9.977 7.199 1.00 70.81 83 PRO A C 1
ATOM 604 O O . PRO A 1 83 ? 8.420 10.260 6.047 1.00 70.81 83 PRO A O 1
ATOM 607 N N . ALA A 1 84 ? 7.190 9.052 7.484 1.00 72.44 84 ALA A N 1
ATOM 608 C CA . ALA A 1 84 ? 6.506 8.197 6.527 1.00 72.44 84 ALA A CA 1
ATOM 609 C C . ALA A 1 84 ? 5.322 8.840 5.795 1.00 72.44 84 ALA A C 1
ATOM 611 O O . ALA A 1 84 ? 4.778 8.224 4.881 1.00 72.44 84 ALA A O 1
ATOM 612 N N . THR A 1 85 ? 4.860 10.014 6.237 1.00 71.50 85 THR A N 1
ATOM 613 C CA . THR A 1 85 ? 3.713 10.693 5.629 1.00 71.50 85 THR A CA 1
ATOM 614 C C . THR A 1 85 ? 4.203 11.781 4.685 1.00 71.50 85 THR A C 1
ATOM 616 O O . THR A 1 85 ? 4.600 11.493 3.563 1.00 71.50 85 THR A O 1
ATOM 619 N N . PHE A 1 86 ? 4.215 13.038 5.116 1.00 73.31 86 PHE A N 1
ATOM 620 C CA . PHE A 1 86 ? 4.406 14.178 4.225 1.00 73.31 86 PHE A CA 1
ATOM 621 C C . PHE A 1 86 ? 5.822 14.263 3.646 1.00 73.31 86 PHE A C 1
ATOM 623 O O . PHE A 1 86 ? 5.972 14.583 2.469 1.00 73.31 86 PHE A O 1
ATOM 630 N N . LEU A 1 87 ? 6.846 13.933 4.441 1.00 76.44 87 LEU A N 1
ATOM 631 C CA . LEU A 1 87 ? 8.243 13.981 3.997 1.00 76.44 87 LEU A CA 1
ATOM 632 C C . LEU A 1 87 ? 8.539 12.887 2.965 1.00 76.44 87 LEU A C 1
ATOM 634 O O . LEU A 1 87 ? 8.988 13.196 1.861 1.00 76.44 87 LEU A O 1
ATOM 638 N N . ALA A 1 88 ? 8.209 11.630 3.280 1.00 79.38 88 ALA A N 1
ATOM 639 C CA . ALA A 1 88 ? 8.356 10.527 2.335 1.00 79.38 88 ALA A CA 1
ATOM 640 C C . ALA A 1 88 ? 7.486 10.717 1.085 1.00 79.38 88 ALA A C 1
ATOM 642 O O . ALA A 1 88 ? 7.970 10.499 -0.018 1.00 79.38 88 ALA A O 1
ATOM 643 N N . PHE A 1 89 ? 6.236 11.181 1.209 1.00 78.19 89 PHE A N 1
ATOM 644 C CA . PHE A 1 89 ? 5.380 11.385 0.036 1.00 78.19 89 PHE A CA 1
ATOM 645 C C . PHE A 1 89 ? 5.858 12.510 -0.882 1.00 78.19 89 PHE A C 1
ATOM 647 O O . PHE A 1 89 ? 5.663 12.418 -2.094 1.00 78.19 89 PHE A O 1
ATOM 654 N N . GLY A 1 90 ? 6.486 13.549 -0.326 1.00 82.69 90 GLY A N 1
ATOM 655 C CA . GLY A 1 90 ? 7.128 14.596 -1.116 1.00 82.69 90 GLY A CA 1
ATOM 656 C C . GLY A 1 90 ? 8.353 14.081 -1.875 1.00 82.69 90 GLY A C 1
ATOM 657 O O . GLY A 1 90 ? 8.525 14.414 -3.046 1.00 82.69 90 GLY A O 1
ATOM 658 N N . TYR A 1 91 ? 9.175 13.247 -1.230 1.00 83.50 91 TYR A N 1
ATOM 659 C CA . TYR A 1 91 ? 10.350 12.630 -1.851 1.00 83.50 91 TYR A CA 1
ATOM 660 C C . TYR A 1 91 ? 9.965 11.595 -2.924 1.00 83.50 91 TYR A C 1
ATOM 662 O O . TYR A 1 91 ? 10.431 11.664 -4.059 1.00 83.50 91 TYR A O 1
ATOM 670 N N . ASP A 1 92 ? 9.037 10.693 -2.598 1.00 85.25 92 ASP A N 1
ATOM 671 C CA . ASP A 1 92 ? 8.506 9.646 -3.478 1.00 85.25 92 ASP A CA 1
ATOM 672 C C . ASP A 1 92 ? 7.287 10.119 -4.287 1.00 85.25 92 ASP A C 1
ATOM 674 O O . ASP A 1 92 ? 6.361 9.349 -4.559 1.00 85.25 92 ASP A O 1
ATOM 678 N N . PHE A 1 93 ? 7.244 11.397 -4.660 1.00 88.94 93 PHE A N 1
ATOM 679 C CA . PHE A 1 93 ? 6.093 11.969 -5.352 1.00 88.94 93 PHE A CA 1
ATOM 680 C C . PHE A 1 93 ? 5.722 11.161 -6.610 1.00 88.94 93 PHE A C 1
ATOM 682 O O . PHE A 1 93 ? 6.587 10.852 -7.436 1.00 88.94 93 PHE A O 1
ATOM 689 N N . ALA A 1 94 ? 4.427 10.842 -6.739 1.00 87.62 94 ALA A N 1
ATOM 690 C CA . ALA A 1 94 ? 3.826 10.047 -7.817 1.00 87.62 94 ALA A CA 1
ATOM 691 C C . ALA A 1 94 ? 4.297 8.581 -7.913 1.00 87.62 94 ALA A C 1
ATOM 693 O O . ALA A 1 94 ? 4.038 7.903 -8.909 1.00 87.62 94 ALA A O 1
ATOM 694 N N . ARG A 1 95 ?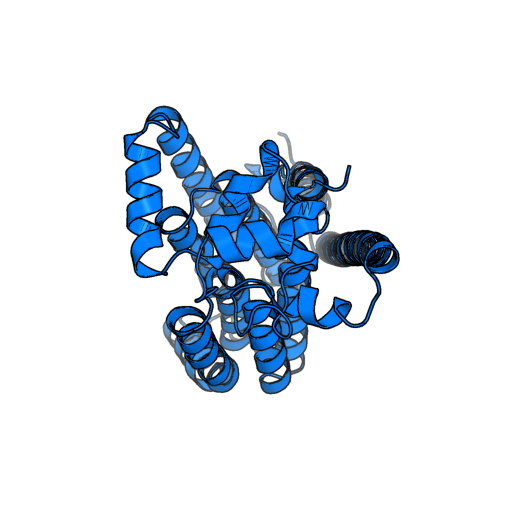 4.944 8.054 -6.870 1.00 90.38 95 ARG A N 1
ATOM 695 C CA . ARG A 1 95 ? 5.289 6.633 -6.784 1.00 90.38 95 ARG A CA 1
ATOM 696 C C . ARG A 1 95 ? 4.048 5.771 -6.538 1.00 90.38 95 ARG A C 1
ATOM 698 O O . ARG A 1 95 ? 3.112 6.162 -5.839 1.00 90.38 95 ARG A O 1
ATOM 705 N N . TYR A 1 96 ? 4.060 4.555 -7.075 1.00 93.75 96 TYR A N 1
ATOM 706 C CA . TYR A 1 96 ? 2.904 3.652 -7.074 1.00 93.75 96 TYR A CA 1
ATOM 707 C C . TYR A 1 96 ? 2.438 3.191 -5.690 1.00 93.75 96 TYR A C 1
ATOM 709 O O . TYR A 1 96 ? 1.257 2.894 -5.519 1.00 93.75 96 TYR A O 1
ATOM 717 N N . ASP A 1 97 ? 3.310 3.207 -4.677 1.00 92.88 97 ASP A N 1
ATOM 718 C CA . ASP A 1 97 ? 2.928 2.922 -3.289 1.00 92.88 97 ASP A CA 1
ATOM 719 C C . ASP A 1 97 ? 1.816 3.862 -2.788 1.00 92.88 97 ASP A C 1
ATOM 721 O O . ASP A 1 97 ? 0.904 3.433 -2.083 1.00 92.88 97 ASP A O 1
ATOM 725 N N . GLN A 1 98 ? 1.836 5.130 -3.209 1.00 93.38 98 GLN A N 1
ATOM 726 C CA . GLN A 1 98 ? 0.837 6.127 -2.822 1.00 93.38 98 GLN A CA 1
ATOM 727 C C . GLN A 1 98 ? -0.543 5.809 -3.414 1.00 93.38 98 GLN A C 1
ATOM 729 O O . GLN A 1 98 ? -1.552 5.846 -2.702 1.00 93.38 98 GLN A O 1
ATOM 734 N N . LEU A 1 99 ? -0.589 5.431 -4.698 1.00 95.75 99 LEU A N 1
ATOM 735 C CA . LEU A 1 99 ? -1.819 4.959 -5.339 1.00 95.75 99 LEU A CA 1
ATOM 736 C C . LEU A 1 99 ? -2.328 3.697 -4.634 1.00 95.75 99 LEU A C 1
ATOM 738 O O . LEU A 1 99 ? -3.508 3.594 -4.304 1.00 95.75 99 LEU A O 1
ATOM 742 N N . ASN A 1 100 ? -1.437 2.758 -4.338 1.00 97.06 100 ASN A N 1
ATOM 743 C CA . ASN A 1 100 ? -1.797 1.525 -3.661 1.00 97.06 100 ASN A CA 1
ATOM 744 C C . ASN A 1 100 ? -2.363 1.740 -2.254 1.00 97.06 100 ASN A C 1
ATOM 746 O O . ASN A 1 100 ? -3.286 1.029 -1.859 1.00 97.06 100 ASN A O 1
ATOM 750 N N . LEU A 1 101 ? -1.891 2.737 -1.504 1.00 95.62 101 LEU A N 1
ATOM 751 C CA . LEU A 1 101 ? -2.509 3.112 -0.230 1.00 95.62 101 LEU A CA 1
ATOM 752 C C . LEU A 1 101 ? -3.958 3.595 -0.418 1.00 95.62 101 LEU A C 1
ATOM 754 O O . LEU A 1 101 ? -4.835 3.204 0.358 1.00 95.62 101 LEU A O 1
ATOM 758 N N . LEU A 1 102 ? -4.250 4.374 -1.466 1.00 96.50 102 LEU A N 1
ATOM 759 C CA . LEU A 1 102 ? -5.629 4.760 -1.801 1.00 96.50 102 LEU A CA 1
ATOM 760 C C . LEU A 1 102 ? -6.487 3.556 -2.196 1.00 96.50 102 LEU A C 1
ATOM 762 O O . LEU A 1 102 ? -7.630 3.440 -1.746 1.00 96.50 102 LEU A O 1
ATOM 766 N N . LEU A 1 103 ? -5.932 2.632 -2.980 1.00 98.19 103 LEU A N 1
ATOM 767 C CA . LEU A 1 103 ? -6.618 1.401 -3.370 1.00 98.19 103 LEU A CA 1
ATOM 768 C C . LEU A 1 103 ? -6.886 0.494 -2.160 1.00 98.19 103 LEU A C 1
ATOM 770 O O . LEU A 1 103 ? -7.974 -0.072 -2.056 1.00 98.19 103 LEU A O 1
ATOM 774 N N . ALA A 1 104 ? -5.971 0.423 -1.186 1.00 98.12 104 ALA A N 1
ATOM 775 C CA . ALA A 1 104 ? -6.199 -0.279 0.078 1.00 98.12 104 ALA A CA 1
ATOM 776 C C . ALA A 1 104 ? -7.376 0.334 0.856 1.00 98.12 104 ALA A C 1
ATOM 778 O O . ALA A 1 104 ? -8.251 -0.386 1.342 1.00 98.12 104 ALA A O 1
ATOM 779 N N . VAL A 1 105 ? -7.445 1.668 0.933 1.00 97.31 105 VAL A N 1
ATOM 780 C CA . VAL A 1 105 ? -8.559 2.386 1.576 1.00 97.31 105 VAL A CA 1
ATOM 781 C C . VAL A 1 105 ? -9.880 2.102 0.857 1.00 97.31 105 VAL A C 1
ATOM 783 O O . VAL A 1 105 ? -10.883 1.815 1.519 1.00 97.31 105 VAL A O 1
ATOM 786 N N . ALA A 1 106 ? -9.886 2.126 -0.478 1.00 98.25 106 ALA A N 1
ATOM 787 C CA . ALA A 1 106 ? -11.057 1.802 -1.288 1.00 98.25 106 ALA A CA 1
ATOM 788 C C . ALA A 1 106 ? -11.517 0.347 -1.076 1.00 98.25 106 ALA A C 1
ATOM 790 O O . ALA A 1 106 ? -12.703 0.108 -0.836 1.00 98.25 106 ALA A O 1
ATOM 791 N N . ALA A 1 107 ? -10.592 -0.617 -1.067 1.00 98.38 107 ALA A N 1
ATOM 792 C CA . ALA A 1 107 ? -10.890 -2.026 -0.818 1.00 98.38 107 ALA A CA 1
ATOM 793 C C . ALA A 1 107 ? -11.466 -2.252 0.592 1.00 98.38 107 ALA A C 1
ATOM 795 O O . ALA A 1 107 ? -12.501 -2.906 0.743 1.00 98.38 107 ALA A O 1
ATOM 796 N N . VAL A 1 108 ? -10.875 -1.646 1.630 1.00 97.12 108 VAL A N 1
ATOM 797 C CA . VAL A 1 108 ? -11.405 -1.701 3.006 1.00 97.12 108 VAL A CA 1
ATOM 798 C C . VAL A 1 108 ? -12.797 -1.062 3.092 1.00 97.12 108 VAL A C 1
ATOM 800 O O . VAL A 1 108 ? -13.679 -1.580 3.785 1.00 97.12 108 VAL A O 1
ATOM 803 N N . TRP A 1 109 ? -13.033 0.049 2.388 1.00 96.31 109 TRP A N 1
ATOM 804 C CA . TRP A 1 109 ? -14.352 0.680 2.317 1.00 96.31 109 TRP A CA 1
ATOM 805 C C . TRP A 1 109 ? -15.394 -0.234 1.653 1.00 96.31 109 TRP A C 1
ATOM 807 O O . TRP A 1 109 ? -16.487 -0.396 2.203 1.00 96.31 109 TRP A O 1
ATOM 817 N N . LEU A 1 110 ? -15.049 -0.893 0.542 1.00 97.44 110 LEU A N 1
ATOM 818 C CA . LEU A 1 110 ? -15.912 -1.858 -0.149 1.00 97.44 110 LEU A CA 1
ATOM 819 C C . LEU A 1 110 ? -16.234 -3.077 0.726 1.00 97.44 110 LEU A C 1
ATOM 821 O O . LEU A 1 110 ? -17.404 -3.450 0.840 1.00 97.44 110 LEU A O 1
ATOM 825 N N . VAL A 1 111 ? -15.241 -3.641 1.422 1.00 96.38 111 VAL A N 1
ATOM 826 C CA . VAL A 1 111 ? -15.452 -4.722 2.403 1.00 96.38 111 VAL A CA 1
ATOM 827 C C . VAL A 1 111 ? -16.448 -4.296 3.479 1.00 96.38 111 VAL A C 1
ATOM 829 O O . VAL A 1 111 ? -17.376 -5.036 3.802 1.00 96.38 111 VAL A O 1
ATOM 832 N N . ARG A 1 112 ? -16.319 -3.073 4.004 1.00 93.06 112 ARG A N 1
ATOM 833 C CA . ARG A 1 112 ? -17.240 -2.534 5.020 1.00 93.06 112 ARG A CA 1
ATOM 834 C C . ARG A 1 112 ? -18.662 -2.331 4.498 1.00 93.06 112 ARG A C 1
ATOM 836 O O . ARG A 1 112 ? -19.598 -2.338 5.292 1.00 93.06 112 ARG A O 1
ATOM 843 N N . ARG A 1 113 ? -18.832 -2.201 3.181 1.00 95.19 113 ARG A N 1
ATOM 844 C CA . ARG A 1 113 ? -20.126 -2.194 2.482 1.00 95.19 113 ARG A CA 1
ATOM 845 C C . ARG A 1 113 ? -20.599 -3.594 2.067 1.00 95.19 113 ARG A C 1
ATOM 847 O O . ARG A 1 113 ? -21.542 -3.689 1.292 1.00 95.19 113 ARG A O 1
ATOM 854 N N . GLN A 1 114 ? -19.963 -4.658 2.566 1.00 95.25 114 GLN A N 1
ATOM 855 C CA . GLN A 1 114 ? -20.237 -6.057 2.208 1.00 95.25 114 GLN A CA 1
ATOM 856 C C . GLN A 1 114 ? -20.013 -6.374 0.714 1.00 95.25 114 GLN A C 1
ATOM 858 O O . GLN A 1 114 ? -20.524 -7.362 0.199 1.00 95.25 114 GLN A O 1
ATOM 863 N N . ARG A 1 115 ? -19.213 -5.565 0.004 1.00 97.25 115 ARG A N 1
ATOM 864 C CA . ARG A 1 115 ? -18.892 -5.738 -1.424 1.00 97.25 115 ARG A CA 1
ATOM 865 C C . ARG A 1 115 ? -17.518 -6.385 -1.606 1.00 97.25 115 ARG A C 1
ATOM 867 O O . ARG A 1 115 ? -16.608 -5.778 -2.168 1.00 97.25 115 ARG A O 1
ATOM 874 N N . VAL A 1 116 ? -17.347 -7.609 -1.104 1.00 97.06 116 VAL A N 1
ATOM 875 C CA . VAL A 1 116 ? -16.027 -8.273 -1.069 1.00 97.06 116 VAL A CA 1
ATOM 876 C C . VAL A 1 116 ? -15.485 -8.584 -2.470 1.00 97.06 116 VAL A C 1
ATOM 878 O O . VAL A 1 116 ? -14.294 -8.415 -2.697 1.00 97.06 116 VAL A O 1
ATOM 881 N N . TRP A 1 117 ? -16.338 -8.941 -3.433 1.00 97.94 117 TRP A N 1
ATOM 882 C CA . TRP A 1 117 ? -15.919 -9.154 -4.828 1.00 97.94 117 TRP A CA 1
ATOM 883 C C . TRP A 1 117 ? -15.368 -7.886 -5.486 1.00 97.94 117 TRP A C 1
ATOM 885 O O . TRP A 1 117 ? -14.326 -7.924 -6.133 1.00 97.94 117 TRP A O 1
ATOM 895 N N . ALA A 1 118 ? -16.010 -6.739 -5.254 1.00 98.31 118 ALA A N 1
ATOM 896 C CA . ALA A 1 118 ? -15.489 -5.461 -5.730 1.00 98.31 118 ALA A CA 1
ATOM 897 C C . ALA A 1 118 ? -14.150 -5.122 -5.053 1.00 98.31 118 ALA A C 1
ATOM 899 O O . ALA A 1 118 ? -13.229 -4.647 -5.710 1.00 98.31 118 ALA A O 1
ATOM 900 N N . ALA A 1 119 ? -14.011 -5.406 -3.752 1.00 98.38 119 ALA A N 1
ATOM 901 C CA . ALA A 1 119 ? -12.736 -5.242 -3.057 1.00 98.38 119 ALA A CA 1
ATOM 902 C C . ALA A 1 119 ? -11.642 -6.161 -3.627 1.00 98.38 119 ALA A C 1
ATOM 904 O O . ALA A 1 119 ? -10.501 -5.724 -3.754 1.00 98.38 119 ALA A O 1
ATOM 905 N N . ALA A 1 120 ? -11.982 -7.397 -4.008 1.00 98.50 120 ALA A N 1
ATOM 906 C CA . ALA A 1 120 ? -11.064 -8.327 -4.658 1.00 98.50 120 ALA A CA 1
ATOM 907 C C . ALA A 1 120 ? -10.573 -7.784 -6.010 1.00 98.50 120 ALA A C 1
ATOM 909 O O . ALA A 1 120 ? -9.368 -7.767 -6.244 1.00 98.50 120 ALA A O 1
ATOM 910 N N . ALA A 1 121 ? -11.470 -7.241 -6.843 1.00 98.44 121 ALA A N 1
ATOM 911 C CA . ALA A 1 121 ? -11.091 -6.590 -8.100 1.00 98.44 121 ALA A CA 1
ATOM 912 C C . ALA A 1 121 ? -10.141 -5.397 -7.876 1.00 98.44 121 ALA A C 1
ATOM 914 O O . ALA A 1 121 ? -9.130 -5.270 -8.565 1.00 98.44 121 ALA A O 1
ATOM 915 N N . VAL A 1 122 ? -10.406 -4.567 -6.858 1.00 98.69 122 VAL A N 1
ATOM 916 C CA . VAL A 1 122 ? -9.498 -3.473 -6.466 1.00 98.69 122 VAL A CA 1
ATOM 917 C C . VAL A 1 122 ? -8.134 -4.005 -6.013 1.00 98.69 122 VAL A C 1
ATOM 919 O O . VAL A 1 122 ? -7.114 -3.407 -6.346 1.00 98.69 122 VAL A O 1
ATOM 922 N N . CYS A 1 123 ? -8.083 -5.129 -5.292 1.00 98.62 123 CYS A N 1
ATOM 923 C CA . CYS A 1 123 ? -6.817 -5.736 -4.874 1.00 98.62 123 CYS A CA 1
ATOM 924 C C . CYS A 1 123 ? -6.011 -6.279 -6.064 1.00 98.62 123 CYS A C 1
ATOM 926 O O . CYS A 1 123 ? -4.799 -6.090 -6.093 1.00 98.62 123 CYS A O 1
ATOM 928 N N . VAL A 1 124 ? -6.664 -6.899 -7.056 1.00 98.56 124 VAL A N 1
ATOM 929 C CA . VAL A 1 124 ? -6.008 -7.325 -8.308 1.00 98.56 124 VAL A CA 1
ATOM 930 C C . VAL A 1 124 ? -5.419 -6.120 -9.031 1.00 98.56 124 VAL A C 1
ATOM 932 O O . VAL A 1 124 ? -4.241 -6.127 -9.378 1.00 98.56 124 VAL A O 1
ATOM 935 N N . PHE A 1 125 ? -6.204 -5.051 -9.182 1.00 98.38 125 PHE A N 1
ATOM 936 C CA . PHE A 1 125 ? -5.729 -3.809 -9.786 1.00 98.38 125 PHE A CA 1
ATOM 937 C C . PHE A 1 125 ? -4.509 -3.247 -9.033 1.00 98.38 125 PHE A C 1
ATOM 939 O O . PHE A 1 125 ? -3.500 -2.919 -9.649 1.00 98.38 125 PHE A O 1
ATOM 946 N N . ALA A 1 126 ? -4.551 -3.209 -7.699 1.00 98.38 126 ALA A N 1
ATOM 947 C CA . ALA A 1 126 ? -3.441 -2.726 -6.874 1.00 98.38 126 ALA A CA 1
ATOM 948 C C . ALA A 1 126 ? -2.174 -3.599 -6.970 1.00 98.38 126 ALA A C 1
ATOM 950 O O . ALA A 1 126 ? -1.060 -3.077 -6.959 1.00 98.38 126 ALA A O 1
ATOM 951 N N . LEU A 1 127 ? -2.321 -4.922 -7.104 1.00 98.19 127 LEU A N 1
ATOM 952 C CA . LEU A 1 127 ? -1.194 -5.835 -7.327 1.00 98.19 127 LEU A CA 1
ATOM 953 C C . LEU A 1 127 ? -0.525 -5.598 -8.686 1.00 98.19 127 LEU A C 1
ATOM 955 O O . LEU A 1 127 ? 0.699 -5.646 -8.773 1.00 98.19 127 LEU A O 1
ATOM 959 N N . LEU A 1 128 ? -1.312 -5.303 -9.723 1.00 97.75 128 LEU A N 1
ATOM 960 C CA . LEU A 1 128 ? -0.804 -4.967 -11.056 1.00 97.75 128 LEU A CA 1
ATOM 961 C C . LEU A 1 128 ? -0.139 -3.579 -11.105 1.00 97.75 128 LEU A C 1
ATOM 963 O O . LEU A 1 128 ? 0.775 -3.366 -11.900 1.00 97.75 128 LEU A O 1
ATOM 967 N N . VAL A 1 129 ? -0.567 -2.647 -10.246 1.00 97.50 129 VAL A N 1
ATOM 968 C CA . VAL A 1 129 ? 0.109 -1.356 -10.027 1.00 97.50 129 VAL A CA 1
ATOM 969 C C . VAL A 1 129 ? 1.453 -1.570 -9.331 1.00 97.50 129 VAL A C 1
ATOM 971 O O . VAL A 1 129 ? 2.486 -1.115 -9.818 1.00 97.50 129 VAL A O 1
ATOM 974 N N . HIS A 1 130 ? 1.457 -2.265 -8.191 1.00 96.19 130 HIS A N 1
ATOM 975 C CA . HIS A 1 130 ? 2.680 -2.649 -7.496 1.00 96.19 130 HIS A CA 1
ATOM 976 C C . HIS A 1 130 ? 2.441 -3.881 -6.613 1.00 96.19 130 HIS A C 1
ATOM 978 O O . HIS A 1 130 ? 1.690 -3.859 -5.638 1.00 96.19 130 HIS A O 1
ATOM 984 N N . GLU A 1 131 ? 3.178 -4.945 -6.915 1.00 95.69 131 GLU A N 1
ATOM 985 C CA . GLU A 1 131 ? 3.116 -6.270 -6.304 1.00 95.69 131 GLU A CA 1
ATOM 986 C C . GLU A 1 131 ? 3.359 -6.268 -4.786 1.00 95.69 131 GLU A C 1
ATOM 988 O O . GLU A 1 131 ? 2.850 -7.134 -4.073 1.00 95.69 131 GLU A O 1
ATOM 993 N N . ALA A 1 132 ? 4.056 -5.251 -4.259 1.00 95.19 132 ALA A N 1
ATOM 994 C CA . ALA A 1 132 ? 4.255 -5.079 -2.822 1.00 95.19 132 ALA A CA 1
ATOM 995 C C . ALA A 1 132 ? 2.931 -4.907 -2.055 1.00 95.19 132 ALA A C 1
ATOM 997 O O . ALA A 1 132 ? 2.893 -5.154 -0.848 1.00 95.19 132 ALA A O 1
ATOM 998 N N . PHE A 1 133 ? 1.832 -4.561 -2.742 1.00 97.75 133 PHE A N 1
ATOM 999 C CA . PHE A 1 133 ? 0.482 -4.533 -2.173 1.00 97.75 133 PHE A CA 1
ATOM 1000 C C . PHE A 1 133 ? 0.092 -5.843 -1.481 1.00 97.75 133 PHE A C 1
ATOM 1002 O O . PHE A 1 133 ? -0.682 -5.818 -0.522 1.00 97.75 133 PHE A O 1
ATOM 1009 N N . LEU A 1 134 ? 0.654 -6.980 -1.908 1.00 97.69 134 LEU A N 1
ATOM 1010 C CA . LEU A 1 134 ? 0.463 -8.271 -1.246 1.00 97.69 134 LEU A CA 1
ATOM 1011 C C . LEU A 1 134 ? 0.789 -8.215 0.254 1.00 97.69 134 LEU A C 1
ATOM 1013 O O . LEU A 1 134 ? 0.126 -8.873 1.048 1.00 97.69 134 LEU A O 1
ATOM 1017 N N . PHE A 1 135 ? 1.785 -7.423 0.642 1.00 97.12 135 PHE A N 1
ATOM 1018 C CA . PHE A 1 135 ? 2.332 -7.404 1.996 1.00 97.12 135 PHE A CA 1
ATOM 1019 C C . PHE A 1 135 ? 1.658 -6.379 2.912 1.00 97.12 135 PHE A C 1
ATOM 1021 O O . PHE A 1 135 ? 1.621 -6.567 4.122 1.00 97.12 135 PHE A O 1
ATOM 1028 N N . TYR A 1 136 ? 1.074 -5.310 2.369 1.00 95.94 136 TYR A N 1
ATOM 1029 C CA . TYR A 1 136 ? 0.405 -4.283 3.183 1.00 95.94 136 TYR A CA 1
ATOM 1030 C C . TYR A 1 136 ? -1.089 -4.133 2.895 1.00 95.94 136 TYR A C 1
ATOM 1032 O O . TYR A 1 136 ? -1.883 -3.937 3.816 1.00 95.94 136 TYR A O 1
ATOM 1040 N N . GLY A 1 137 ? -1.491 -4.244 1.631 1.00 97.81 137 GLY A N 1
ATOM 1041 C CA . GLY A 1 137 ? -2.863 -4.057 1.174 1.00 97.81 137 GLY A CA 1
ATOM 1042 C C . GLY A 1 137 ? -3.744 -5.282 1.409 1.00 97.81 137 GLY A C 1
ATOM 1043 O O . GLY A 1 137 ? -4.827 -5.175 1.983 1.00 97.81 137 GLY A O 1
ATOM 1044 N N . VAL A 1 138 ? -3.277 -6.475 1.033 1.00 98.00 138 VAL A N 1
ATOM 1045 C CA . VAL A 1 138 ? -4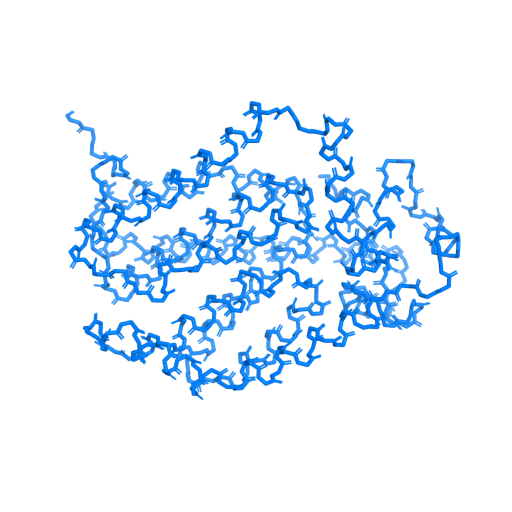.057 -7.708 1.246 1.00 98.00 138 VAL A CA 1
ATOM 1046 C C . VAL A 1 138 ? -4.296 -7.981 2.744 1.00 98.00 138 VAL A C 1
ATOM 1048 O O . VAL A 1 138 ? -5.452 -8.215 3.111 1.00 98.00 138 VAL A O 1
ATOM 1051 N N . PRO A 1 139 ? -3.300 -7.866 3.652 1.00 97.75 139 PRO A N 1
ATOM 1052 C CA . PRO A 1 139 ? -3.521 -8.095 5.079 1.00 97.75 139 PRO A CA 1
ATOM 1053 C C . PRO A 1 139 ? -4.535 -7.135 5.705 1.00 97.75 139 PRO A C 1
ATOM 1055 O O . PRO A 1 139 ? -5.380 -7.579 6.483 1.00 97.75 139 PRO A O 1
ATOM 1058 N N . ILE A 1 140 ? -4.517 -5.841 5.351 1.00 97.38 140 ILE A N 1
ATOM 1059 C CA . ILE A 1 140 ? -5.486 -4.876 5.897 1.00 97.38 140 ILE A CA 1
ATOM 1060 C C . ILE A 1 140 ? -6.915 -5.165 5.415 1.00 97.38 140 ILE A C 1
ATOM 1062 O O . ILE A 1 140 ? -7.869 -5.041 6.188 1.00 97.38 140 ILE A O 1
ATOM 1066 N N . VAL A 1 141 ? -7.075 -5.616 4.168 1.00 97.62 141 VAL A N 1
ATOM 1067 C CA . VAL A 1 141 ? -8.373 -6.018 3.608 1.00 97.62 141 VAL A CA 1
ATOM 1068 C C . VAL A 1 141 ? -8.884 -7.288 4.292 1.00 97.62 141 VAL A C 1
ATOM 1070 O O . VAL A 1 141 ? -10.035 -7.321 4.732 1.00 97.62 141 VAL A O 1
ATOM 1073 N N . LEU A 1 142 ? -8.038 -8.307 4.469 1.00 97.19 142 LEU A N 1
ATOM 1074 C CA . LEU A 1 142 ? -8.410 -9.541 5.171 1.00 97.19 142 LEU A CA 1
ATOM 1075 C C . LEU A 1 142 ? -8.729 -9.295 6.650 1.00 97.19 142 LEU A C 1
ATOM 1077 O O . LEU A 1 142 ? -9.698 -9.857 7.165 1.00 97.19 142 LEU A O 1
ATOM 1081 N N . ALA A 1 143 ? -7.988 -8.410 7.324 1.00 95.75 143 ALA A N 1
ATOM 1082 C CA . ALA A 1 143 ? -8.310 -7.982 8.682 1.00 95.75 143 ALA A CA 1
ATOM 1083 C C . ALA A 1 143 ? -9.682 -7.290 8.736 1.00 95.75 143 ALA A C 1
ATOM 1085 O O . ALA A 1 143 ? -10.492 -7.597 9.617 1.00 95.75 143 ALA A O 1
ATOM 1086 N N . ALA A 1 144 ? -9.999 -6.427 7.761 1.00 94.94 144 ALA A N 1
ATOM 1087 C CA . ALA A 1 144 ? -11.312 -5.794 7.655 1.00 94.94 144 ALA A CA 1
ATOM 1088 C C . ALA A 1 144 ? -12.449 -6.810 7.463 1.00 94.94 144 ALA A C 1
ATOM 1090 O O . ALA A 1 144 ? -13.515 -6.642 8.056 1.00 94.94 144 ALA A O 1
ATOM 1091 N N . VAL A 1 145 ? -12.221 -7.875 6.687 1.00 94.19 145 VAL A N 1
ATOM 1092 C CA . VAL A 1 145 ? -13.196 -8.960 6.491 1.00 94.19 145 VAL A CA 1
ATOM 1093 C C . VAL A 1 145 ? -13.358 -9.800 7.764 1.00 94.19 145 VAL A C 1
ATOM 1095 O O . VAL A 1 145 ? -14.480 -10.022 8.223 1.00 94.19 145 VAL A O 1
ATOM 1098 N N . GLY A 1 146 ? -12.253 -10.252 8.363 1.00 91.00 146 GLY A N 1
ATOM 1099 C CA . GLY A 1 146 ? -12.260 -11.153 9.524 1.00 91.00 146 GLY A CA 1
ATOM 1100 C C . GLY A 1 146 ? -12.795 -10.523 10.812 1.00 91.00 146 GLY A C 1
ATOM 1101 O O . GLY A 1 146 ? -13.243 -11.231 11.720 1.00 91.00 146 GLY A O 1
ATOM 1102 N N . THR A 1 147 ? -12.792 -9.191 10.874 1.00 86.00 147 THR A N 1
ATOM 1103 C CA . THR A 1 147 ? -13.326 -8.403 11.994 1.00 86.00 147 THR A CA 1
ATOM 1104 C C . THR A 1 147 ? -14.650 -7.707 11.678 1.00 86.00 147 THR A C 1
ATOM 1106 O O . THR A 1 147 ? -15.170 -6.969 12.516 1.00 86.00 147 THR A O 1
ATOM 1109 N N . ALA A 1 148 ? -15.230 -7.962 10.500 1.00 70.69 148 ALA A N 1
ATOM 1110 C CA . ALA A 1 148 ? -16.552 -7.465 10.153 1.00 70.69 148 ALA A CA 1
ATOM 1111 C C . ALA A 1 148 ? -17.617 -8.053 11.103 1.00 70.69 148 ALA A C 1
ATOM 1113 O O . ALA A 1 148 ? -17.684 -9.266 11.318 1.00 70.69 148 ALA A O 1
ATOM 1114 N N . ALA A 1 149 ? -18.471 -7.163 11.620 1.00 53.78 149 ALA A N 1
ATOM 1115 C CA . ALA A 1 149 ? -19.472 -7.360 12.674 1.00 53.78 149 ALA A CA 1
ATOM 1116 C C . ALA A 1 149 ? -18.906 -7.432 14.108 1.00 53.78 149 ALA A C 1
ATOM 1118 O O . ALA A 1 149 ? -17.944 -8.146 14.375 1.00 53.78 149 ALA A O 1
ATOM 1119 N N . HIS A 1 150 ? -19.580 -6.697 15.006 1.00 51.94 150 HIS A N 1
ATOM 1120 C CA . HIS A 1 150 ? -19.373 -6.365 16.432 1.00 51.94 150 HIS A CA 1
ATOM 1121 C C . HIS A 1 150 ? -18.872 -7.456 17.409 1.00 51.94 150 HIS A C 1
ATOM 1123 O O . HIS A 1 150 ? -18.796 -7.215 18.613 1.00 51.94 150 HIS A O 1
ATOM 1129 N N . ALA A 1 151 ? -18.465 -8.633 16.943 1.00 54.09 151 ALA A N 1
ATOM 1130 C CA . ALA A 1 151 ? -17.871 -9.700 17.735 1.00 54.09 151 ALA A CA 1
ATOM 1131 C C . ALA A 1 151 ? -16.415 -9.372 18.118 1.00 54.09 151 ALA A C 1
ATOM 1133 O O . ALA A 1 151 ? -15.476 -10.084 17.764 1.00 54.09 151 ALA A O 1
ATOM 1134 N N . SER A 1 152 ? -16.216 -8.273 18.848 1.00 54.12 152 SER A N 1
ATOM 1135 C CA . SER A 1 152 ? -14.903 -7.842 19.340 1.00 54.12 152 SER A CA 1
ATOM 1136 C C . SER A 1 152 ? -14.341 -8.729 20.463 1.00 54.12 152 SER A C 1
ATOM 1138 O O . SER A 1 152 ? -13.207 -8.527 20.891 1.00 54.12 152 SER A O 1
ATOM 1140 N N . ALA A 1 153 ? -15.129 -9.716 20.901 1.00 61.56 153 ALA A N 1
ATOM 1141 C CA . ALA A 1 153 ? -14.754 -10.780 21.826 1.00 61.56 153 ALA A CA 1
ATOM 1142 C C . ALA A 1 153 ? -14.444 -12.119 21.127 1.00 61.56 153 ALA A C 1
ATOM 1144 O O . ALA A 1 153 ? -14.014 -13.060 21.791 1.00 61.56 153 ALA A O 1
ATOM 1145 N N . ALA A 1 154 ? -14.641 -12.234 19.805 1.00 68.88 154 ALA A N 1
ATOM 1146 C CA . ALA A 1 154 ? -14.344 -13.479 19.105 1.00 68.88 154 ALA A CA 1
ATOM 1147 C C . ALA A 1 154 ? -12.846 -13.793 19.198 1.00 68.88 154 ALA A C 1
ATOM 1149 O O . ALA A 1 154 ? -12.005 -12.943 18.883 1.00 68.88 154 ALA A O 1
ATOM 1150 N N . ALA A 1 155 ? -12.529 -15.028 19.594 1.00 83.38 155 ALA A N 1
ATOM 1151 C CA . ALA A 1 155 ? -11.165 -15.538 19.617 1.00 83.38 155 ALA A CA 1
ATOM 1152 C C . ALA A 1 155 ? -10.473 -15.312 18.262 1.00 83.38 155 ALA A C 1
ATOM 1154 O O . ALA A 1 155 ? -11.112 -15.383 17.207 1.00 83.38 155 ALA A O 1
ATOM 1155 N N . LEU A 1 156 ? -9.159 -15.076 18.284 1.00 88.25 156 LEU A N 1
ATOM 1156 C CA . LEU A 1 156 ? -8.353 -14.815 17.087 1.00 88.25 156 LEU A CA 1
ATOM 1157 C C . LEU A 1 156 ? -8.576 -15.879 15.995 1.00 88.25 156 LEU A C 1
ATOM 1159 O O . LEU A 1 156 ? -8.768 -15.537 14.832 1.00 88.25 156 LEU A O 1
ATOM 1163 N N . ALA A 1 157 ? -8.685 -17.155 16.378 1.00 88.88 157 ALA A N 1
ATOM 1164 C CA . ALA A 1 157 ? -8.979 -18.262 15.464 1.00 88.88 157 ALA A CA 1
ATOM 1165 C C . ALA A 1 157 ? -10.314 -18.103 14.707 1.00 88.88 157 ALA A C 1
ATOM 1167 O O . ALA A 1 157 ? -10.403 -18.417 13.520 1.00 88.88 157 ALA A O 1
ATOM 1168 N N . ALA A 1 158 ? -11.359 -17.581 15.357 1.00 89.56 158 ALA A N 1
ATOM 1169 C CA . ALA A 1 158 ? -12.644 -17.323 14.709 1.00 89.56 158 ALA A CA 1
ATOM 1170 C C . ALA A 1 158 ? -12.563 -16.137 13.735 1.00 89.56 158 ALA A C 1
ATOM 1172 O O . ALA A 1 158 ? -13.219 -16.139 12.693 1.00 89.56 158 ALA A O 1
ATOM 1173 N N . GLN A 1 159 ? -11.741 -15.130 14.039 1.00 90.75 159 GLN A N 1
ATOM 1174 C CA . GLN A 1 159 ? -11.476 -14.026 13.114 1.00 90.75 159 GLN A CA 1
ATOM 1175 C C . GLN A 1 159 ? -10.710 -14.509 11.883 1.00 90.75 159 GLN A C 1
ATOM 1177 O O . GLN A 1 159 ? -11.124 -14.198 10.770 1.00 90.75 159 GLN A O 1
ATOM 1182 N N . PHE A 1 160 ? -9.665 -15.323 12.068 1.00 92.00 160 PHE A N 1
ATOM 1183 C CA . PHE A 1 160 ? -8.934 -15.958 10.968 1.00 92.00 160 PHE A CA 1
ATOM 1184 C C . PHE A 1 160 ? -9.855 -16.795 10.091 1.00 92.00 160 PHE A C 1
ATOM 1186 O O . PHE A 1 160 ? -9.889 -16.600 8.881 1.00 92.00 160 PHE A O 1
ATOM 1193 N N . ARG A 1 161 ? -10.673 -17.665 10.693 1.00 93.25 161 ARG A N 1
ATOM 1194 C CA . ARG A 1 161 ? -11.634 -18.482 9.944 1.00 93.25 161 ARG A CA 1
ATOM 1195 C C . ARG A 1 161 ? -12.577 -17.621 9.109 1.00 93.25 161 ARG A C 1
ATOM 1197 O O . ARG A 1 161 ? -12.810 -17.938 7.952 1.00 93.25 161 ARG A O 1
ATOM 1204 N N . ARG A 1 162 ? -13.084 -16.514 9.666 1.00 92.06 162 ARG A N 1
ATOM 1205 C CA . ARG A 1 162 ? -13.916 -15.556 8.921 1.00 92.06 162 ARG A CA 1
ATOM 1206 C C . ARG A 1 162 ? -13.146 -14.843 7.814 1.00 92.06 162 ARG A C 1
ATOM 1208 O O . ARG A 1 162 ? -13.705 -14.665 6.739 1.00 92.06 162 ARG A O 1
ATOM 1215 N N . ALA A 1 163 ? -11.899 -14.442 8.059 1.00 93.50 163 ALA A N 1
ATOM 1216 C CA . ALA A 1 163 ? -11.050 -13.831 7.040 1.00 93.50 163 ALA A CA 1
ATOM 1217 C C . ALA A 1 163 ? -10.816 -14.793 5.869 1.00 93.50 163 ALA A C 1
ATOM 1219 O O . ALA A 1 163 ? -10.916 -14.375 4.725 1.00 93.50 163 ALA A O 1
ATOM 1220 N N . LEU A 1 164 ? -10.592 -16.081 6.143 1.00 94.75 164 LEU A N 1
ATOM 1221 C CA . LEU A 1 164 ? -10.420 -17.100 5.110 1.00 94.75 164 LEU A CA 1
ATOM 1222 C C . LEU A 1 164 ? -11.720 -17.375 4.346 1.00 94.75 164 LEU A C 1
ATOM 1224 O O . LEU A 1 164 ? -11.720 -17.358 3.122 1.00 94.75 164 LEU A O 1
ATOM 1228 N N . THR A 1 165 ? -12.842 -17.584 5.041 1.00 94.75 165 THR A N 1
ATOM 1229 C CA . THR A 1 165 ? -14.105 -17.958 4.381 1.00 94.75 165 THR A CA 1
ATOM 1230 C C . THR A 1 165 ? -14.755 -16.789 3.655 1.00 94.75 165 THR A C 1
ATOM 1232 O O . THR A 1 165 ? -15.111 -16.901 2.487 1.00 94.75 165 THR A O 1
ATOM 1235 N N . ARG A 1 166 ? -14.897 -15.637 4.318 1.00 95.06 166 ARG A N 1
ATOM 1236 C CA . ARG A 1 166 ? -15.523 -14.451 3.714 1.00 95.06 166 ARG A CA 1
ATOM 1237 C C . ARG A 1 166 ? -14.556 -13.663 2.846 1.00 95.06 166 ARG A C 1
ATOM 1239 O O . ARG A 1 166 ? -15.007 -12.936 1.971 1.00 95.06 166 ARG A O 1
ATOM 1246 N N . GLY A 1 167 ? -13.252 -13.784 3.088 1.00 96.00 167 GLY A N 1
ATOM 1247 C CA . GLY A 1 167 ? -12.208 -13.179 2.262 1.00 96.00 167 GLY A CA 1
ATOM 1248 C C . GLY A 1 167 ? -11.751 -14.089 1.128 1.00 96.00 167 GLY A C 1
ATOM 1249 O O . GLY A 1 167 ? -10.864 -13.688 0.380 1.00 96.00 167 GLY A O 1
ATOM 1250 N N . ALA A 1 168 ? -12.374 -15.262 0.955 1.00 97.00 168 ALA A N 1
ATOM 1251 C CA . ALA A 1 168 ? -12.089 -16.176 -0.145 1.00 97.00 168 ALA A CA 1
ATOM 1252 C C . ALA A 1 168 ? -12.060 -15.475 -1.515 1.00 97.00 168 ALA A C 1
ATOM 1254 O O . ALA A 1 168 ? -11.094 -15.708 -2.232 1.00 97.00 168 ALA A O 1
ATOM 1255 N N . PRO A 1 169 ? -12.977 -14.545 -1.871 1.00 97.75 169 PRO A N 1
ATOM 1256 C CA . PRO A 1 169 ? -12.871 -13.818 -3.139 1.00 97.75 169 PRO A CA 1
ATOM 1257 C C . PRO A 1 169 ? -11.556 -13.044 -3.301 1.00 97.75 169 PRO A C 1
ATOM 1259 O O . PRO A 1 169 ? -10.971 -13.042 -4.378 1.00 97.75 169 PRO A O 1
ATOM 1262 N N . VAL A 1 170 ? -11.066 -12.410 -2.228 1.00 97.56 170 VAL A N 1
ATOM 1263 C CA . VAL A 1 170 ? -9.788 -11.680 -2.242 1.00 97.56 170 VAL A CA 1
ATOM 1264 C C . VAL A 1 170 ? -8.632 -12.658 -2.423 1.00 97.56 170 VAL A C 1
ATOM 1266 O O . VAL A 1 170 ? -7.764 -12.416 -3.249 1.00 97.56 170 VAL A O 1
ATOM 1269 N N . LEU A 1 171 ? -8.628 -13.780 -1.699 1.00 97.62 171 LEU A N 1
ATOM 1270 C CA . LEU A 1 171 ? -7.571 -14.791 -1.808 1.00 97.62 171 LEU A CA 1
ATOM 1271 C C . LEU A 1 171 ? -7.550 -15.451 -3.194 1.00 97.62 171 LEU A C 1
ATOM 1273 O O . LEU A 1 171 ? -6.495 -15.524 -3.817 1.00 97.62 171 LEU A O 1
ATOM 1277 N N . VAL A 1 172 ? -8.715 -15.868 -3.691 1.00 97.25 172 VAL A N 1
ATOM 1278 C CA . VAL A 1 172 ? -8.892 -16.512 -5.001 1.00 97.25 172 VAL A CA 1
ATOM 1279 C C . VAL A 1 172 ? -8.505 -15.579 -6.144 1.00 97.25 172 VAL A C 1
ATOM 1281 O O . VAL A 1 172 ? -7.997 -16.053 -7.148 1.00 97.25 172 VAL A O 1
ATOM 1284 N N . ALA A 1 173 ? -8.695 -14.265 -6.008 1.00 97.19 173 ALA A N 1
ATOM 1285 C CA . ALA A 1 173 ? -8.270 -13.308 -7.025 1.00 97.19 173 ALA A CA 1
ATOM 1286 C C . ALA A 1 173 ? -6.774 -12.953 -6.908 1.00 97.19 173 ALA A C 1
ATOM 1288 O O . ALA A 1 173 ? -6.044 -12.948 -7.901 1.00 97.19 173 ALA A O 1
ATOM 1289 N N . CYS A 1 174 ? -6.293 -12.674 -5.693 1.00 97.88 174 CYS A N 1
ATOM 1290 C CA . CYS A 1 174 ? -4.928 -12.205 -5.466 1.00 97.88 174 CYS A CA 1
ATOM 1291 C C . CYS A 1 174 ? -3.876 -13.302 -5.652 1.00 97.88 174 CYS A C 1
ATOM 1293 O O . CYS A 1 174 ? -2.828 -13.015 -6.219 1.00 97.88 174 CYS A O 1
ATOM 1295 N N . VAL A 1 175 ? -4.119 -14.535 -5.194 1.00 97.19 175 VAL A N 1
ATOM 1296 C CA . VAL A 1 175 ? -3.110 -15.609 -5.256 1.00 97.19 175 VAL A CA 1
ATOM 1297 C C . VAL A 1 175 ? -2.728 -15.949 -6.704 1.00 97.19 175 VAL A C 1
ATOM 1299 O O . VAL A 1 175 ? -1.536 -15.893 -7.007 1.00 97.19 175 VAL A O 1
ATOM 1302 N N . PRO A 1 176 ? -3.673 -16.207 -7.630 1.00 97.69 176 PRO A N 1
ATOM 1303 C CA . PRO A 1 176 ? -3.338 -16.415 -9.037 1.00 97.69 176 PRO A CA 1
ATOM 1304 C C . PRO A 1 176 ? -2.714 -15.175 -9.675 1.00 97.69 176 PRO A C 1
ATOM 1306 O O . PRO A 1 176 ? -1.764 -15.306 -10.435 1.00 97.69 176 PRO A O 1
ATOM 1309 N N . THR A 1 177 ? -3.184 -13.969 -9.331 1.00 97.75 177 THR A N 1
ATOM 1310 C CA . THR A 1 177 ? -2.591 -12.719 -9.841 1.00 97.75 177 THR A CA 1
ATOM 1311 C C . THR A 1 177 ? -1.119 -12.606 -9.449 1.00 97.75 177 THR A C 1
ATOM 1313 O O . THR A 1 177 ? -0.279 -12.312 -10.293 1.00 97.75 177 THR A O 1
ATOM 1316 N N . VAL A 1 178 ? -0.783 -12.878 -8.185 1.00 96.19 178 VAL A N 1
ATOM 1317 C CA . VAL A 1 178 ? 0.608 -12.912 -7.720 1.00 96.19 178 VAL A CA 1
ATOM 1318 C C . VAL A 1 178 ? 1.382 -13.996 -8.458 1.00 96.19 178 VAL A C 1
ATOM 1320 O O . VAL A 1 178 ? 2.466 -13.707 -8.944 1.00 96.19 178 VAL A O 1
ATOM 1323 N N . ALA A 1 179 ? 0.837 -15.207 -8.596 1.00 95.44 179 ALA A N 1
ATOM 1324 C CA . ALA A 1 179 ? 1.507 -16.283 -9.325 1.00 95.44 179 ALA A CA 1
ATOM 1325 C C . ALA A 1 179 ? 1.827 -15.880 -10.777 1.00 95.44 179 ALA A C 1
ATOM 1327 O O . ALA A 1 179 ? 2.951 -16.075 -11.228 1.00 95.44 179 ALA A O 1
ATOM 1328 N N . VAL A 1 180 ? 0.885 -15.234 -11.470 1.00 96.06 180 VAL A N 1
ATOM 1329 C CA . VAL A 1 180 ? 1.075 -14.708 -12.830 1.00 96.06 180 VAL A CA 1
ATOM 1330 C C . VAL A 1 180 ? 2.133 -13.601 -12.857 1.00 96.06 180 VAL A C 1
ATOM 1332 O O . VAL A 1 180 ? 3.026 -13.645 -13.697 1.00 96.06 180 VAL A O 1
ATOM 1335 N N . ILE A 1 181 ? 2.103 -12.645 -11.920 1.00 95.12 181 ILE A N 1
ATOM 1336 C CA . ILE A 1 181 ? 3.144 -11.605 -11.798 1.00 95.12 181 ILE A CA 1
ATOM 1337 C C . ILE A 1 181 ? 4.524 -12.227 -11.558 1.00 95.12 181 ILE A C 1
ATOM 1339 O O . ILE A 1 181 ? 5.501 -11.775 -12.145 1.00 95.12 181 ILE A O 1
ATOM 1343 N N . MET A 1 182 ? 4.624 -13.251 -10.710 1.00 91.88 182 MET A N 1
ATOM 1344 C CA . MET A 1 182 ? 5.905 -13.884 -10.393 1.00 91.88 182 MET A CA 1
ATOM 1345 C C . MET A 1 182 ? 6.437 -14.730 -11.553 1.00 91.88 182 MET A C 1
ATOM 1347 O O . MET A 1 182 ? 7.641 -14.728 -11.781 1.00 91.88 182 MET A O 1
ATOM 1351 N N . ALA A 1 183 ? 5.559 -15.422 -12.284 1.00 92.69 183 ALA A N 1
ATOM 1352 C CA . ALA A 1 183 ? 5.945 -16.282 -13.400 1.00 92.69 183 ALA A CA 1
ATOM 1353 C C . ALA A 1 183 ? 6.255 -15.492 -14.680 1.00 92.69 183 ALA A C 1
ATOM 1355 O O . ALA A 1 183 ? 7.204 -15.820 -15.386 1.00 92.69 183 ALA A O 1
ATOM 1356 N N . PHE A 1 184 ? 5.468 -14.454 -14.969 1.00 93.88 184 PHE A N 1
ATOM 1357 C CA . PHE A 1 184 ? 5.506 -13.765 -16.260 1.00 93.88 184 PHE A CA 1
ATOM 1358 C C . PHE A 1 184 ? 5.869 -12.287 -16.163 1.00 93.88 184 PHE A C 1
ATOM 1360 O O . PHE A 1 184 ? 6.202 -11.704 -17.179 1.00 93.88 184 PHE A O 1
ATOM 1367 N N . GLY A 1 185 ? 5.823 -11.659 -14.983 1.00 93.69 185 GLY A N 1
ATOM 1368 C CA . GLY A 1 185 ? 5.969 -10.207 -14.804 1.00 93.69 185 GLY A CA 1
ATOM 1369 C C . GLY A 1 185 ? 7.402 -9.680 -14.937 1.00 93.69 185 GLY A C 1
ATOM 1370 O O . GLY A 1 185 ? 7.867 -8.921 -14.073 1.00 93.69 185 GLY A O 1
ATOM 1371 N N . ARG A 1 186 ? 8.114 -10.065 -15.997 1.00 93.69 186 ARG A N 1
ATOM 1372 C CA . ARG A 1 186 ? 9.476 -9.627 -16.324 1.00 93.69 186 ARG A CA 1
ATOM 1373 C C . ARG A 1 186 ? 9.584 -9.246 -17.797 1.00 93.69 186 ARG A C 1
ATOM 1375 O O . ARG A 1 186 ? 8.870 -9.780 -18.634 1.00 93.69 186 ARG A O 1
ATOM 1382 N N . TYR A 1 187 ? 10.500 -8.340 -18.106 1.00 94.81 187 TYR A N 1
ATOM 1383 C CA . TYR A 1 187 ? 10.789 -7.981 -19.488 1.00 94.81 187 TYR A CA 1
ATOM 1384 C C . TYR A 1 187 ? 11.719 -9.023 -20.122 1.00 94.81 187 TYR A C 1
ATOM 1386 O O . TYR A 1 187 ? 12.916 -9.056 -19.832 1.00 94.81 187 TYR A O 1
ATOM 1394 N N . GLU A 1 188 ? 11.153 -9.895 -20.956 1.00 93.06 188 GLU A N 1
ATOM 1395 C CA . GLU A 1 188 ? 11.844 -11.056 -21.539 1.00 93.06 188 GLU A CA 1
ATOM 1396 C C . GLU A 1 188 ? 13.002 -10.721 -22.494 1.00 93.06 188 GLU A C 1
ATOM 1398 O O . GLU A 1 188 ? 14.018 -11.413 -22.420 1.00 93.06 188 GLU A O 1
ATOM 1403 N N . PRO A 1 189 ? 12.932 -9.670 -23.342 1.00 93.88 189 PRO A N 1
ATOM 1404 C CA . PRO A 1 189 ? 14.021 -9.352 -24.274 1.00 93.88 189 PRO A CA 1
ATOM 1405 C C . PRO A 1 189 ? 15.343 -8.935 -23.607 1.00 93.88 189 PRO A C 1
ATOM 1407 O O . PRO A 1 189 ? 16.368 -8.831 -24.278 1.00 93.88 189 PRO A O 1
ATOM 1410 N N . GLY A 1 190 ? 15.343 -8.708 -22.290 1.00 92.19 190 GLY A N 1
ATOM 1411 C CA . GLY A 1 190 ? 16.551 -8.475 -21.507 1.00 92.19 190 GLY A CA 1
ATOM 1412 C C . GLY A 1 190 ? 16.922 -7.004 -21.320 1.00 92.19 190 GLY A C 1
ATOM 1413 O O . GLY A 1 190 ? 16.215 -6.082 -21.729 1.00 92.19 190 GLY A O 1
ATOM 1414 N N . HIS A 1 191 ? 18.041 -6.791 -20.623 1.00 91.50 191 HIS A N 1
ATOM 1415 C CA . HIS A 1 191 ? 18.443 -5.476 -20.124 1.00 91.50 191 HIS A CA 1
ATOM 1416 C C . HIS A 1 191 ? 18.688 -4.458 -21.240 1.00 91.50 191 HIS A C 1
ATOM 1418 O O . HIS A 1 191 ? 18.172 -3.345 -21.173 1.00 91.50 191 HIS A O 1
ATOM 1424 N N . ASP A 1 192 ? 19.454 -4.832 -22.262 1.00 92.50 192 ASP A N 1
ATOM 1425 C CA . ASP A 1 192 ? 19.907 -3.882 -23.282 1.00 92.50 192 ASP A CA 1
ATOM 1426 C C . ASP A 1 192 ? 18.769 -3.453 -24.207 1.00 92.50 192 ASP A C 1
ATOM 1428 O O . ASP A 1 192 ? 18.675 -2.280 -24.561 1.00 92.50 192 ASP A O 1
ATOM 1432 N N . ALA A 1 193 ? 17.844 -4.367 -24.512 1.00 95.25 193 ALA A N 1
ATOM 1433 C CA . ALA A 1 193 ? 16.622 -4.048 -25.243 1.00 95.25 193 ALA A CA 1
ATOM 1434 C C . ALA A 1 193 ? 15.729 -3.071 -24.458 1.00 95.25 193 ALA A C 1
ATOM 1436 O O . ALA A 1 193 ? 15.243 -2.096 -25.030 1.00 95.25 193 ALA A O 1
ATOM 1437 N N . LEU A 1 194 ? 15.576 -3.270 -23.141 1.00 94.56 194 LEU A N 1
ATOM 1438 C CA . LEU A 1 194 ? 14.817 -2.346 -22.289 1.00 94.56 194 LEU A CA 1
ATOM 1439 C C . LEU A 1 194 ? 15.508 -0.983 -22.169 1.00 94.56 194 LEU A C 1
ATOM 1441 O O . LEU A 1 194 ? 14.864 0.062 -22.151 1.00 94.56 194 LEU A O 1
ATOM 1445 N N . ALA A 1 195 ? 16.838 -0.983 -22.072 1.00 94.06 195 ALA A N 1
ATOM 1446 C CA . ALA A 1 195 ? 17.613 0.245 -22.030 1.00 94.06 195 ALA A CA 1
ATOM 1447 C C . ALA A 1 195 ? 17.494 1.028 -23.346 1.00 94.06 195 ALA A C 1
ATOM 1449 O O . ALA A 1 195 ? 17.383 2.250 -23.322 1.00 94.06 195 ALA A O 1
ATOM 1450 N N . ALA A 1 196 ? 17.478 0.333 -24.484 1.00 94.88 196 ALA A N 1
ATOM 1451 C CA . ALA A 1 196 ? 17.262 0.944 -25.787 1.00 94.88 196 ALA A CA 1
ATOM 1452 C C . ALA A 1 196 ? 15.838 1.506 -25.926 1.00 94.88 196 ALA A C 1
ATOM 1454 O O . ALA A 1 196 ? 15.685 2.640 -26.378 1.00 94.88 196 ALA A O 1
ATOM 1455 N N . SER A 1 197 ? 14.805 0.774 -25.481 1.00 94.50 197 SER A N 1
ATOM 1456 C CA . SER A 1 197 ? 13.412 1.244 -25.568 1.00 94.50 197 SER A CA 1
ATOM 1457 C C . SER A 1 197 ? 13.133 2.471 -24.695 1.00 94.50 197 SER A C 1
ATOM 1459 O O . SER A 1 197 ? 12.252 3.267 -25.008 1.00 94.50 197 SER A O 1
ATOM 1461 N N . LEU A 1 198 ? 13.904 2.655 -23.621 1.00 94.00 198 LEU A N 1
ATOM 1462 C CA . LEU A 1 198 ? 13.782 3.779 -22.692 1.00 94.00 198 LEU A CA 1
ATOM 1463 C C . LEU A 1 198 ? 14.906 4.816 -22.850 1.00 94.00 198 LEU A C 1
ATOM 1465 O O . LEU A 1 198 ? 15.068 5.661 -21.969 1.00 94.00 198 LEU A O 1
ATOM 1469 N N . ALA A 1 199 ? 15.685 4.774 -23.937 1.00 93.38 199 ALA A N 1
ATOM 1470 C CA . ALA A 1 199 ? 16.911 5.563 -24.088 1.00 93.38 199 ALA A CA 1
ATOM 1471 C C . ALA A 1 199 ? 16.698 7.073 -23.880 1.00 93.38 199 ALA A C 1
ATOM 1473 O O . ALA A 1 199 ? 17.491 7.712 -23.192 1.00 93.38 199 ALA A O 1
ATOM 1474 N N . GLU A 1 200 ? 15.595 7.623 -24.391 1.00 90.56 200 GLU A N 1
ATOM 1475 C CA . GLU A 1 200 ? 15.248 9.049 -24.267 1.00 90.56 200 GLU A CA 1
ATOM 1476 C C . GLU A 1 200 ? 14.900 9.479 -22.830 1.00 90.56 200 GLU A C 1
ATOM 1478 O O . GLU A 1 200 ? 14.961 10.660 -22.491 1.00 90.56 200 GLU A O 1
ATOM 1483 N N . HIS A 1 201 ? 14.567 8.521 -21.963 1.00 90.38 201 HIS A N 1
ATOM 1484 C CA . HIS A 1 201 ? 14.125 8.748 -20.583 1.00 90.38 201 HIS A CA 1
ATOM 1485 C C . HIS A 1 201 ? 15.158 8.266 -19.546 1.00 90.38 201 HIS A C 1
ATOM 1487 O O . HIS A 1 201 ? 15.023 8.507 -18.337 1.00 90.38 201 HIS A O 1
ATOM 1493 N N . LEU A 1 202 ? 16.201 7.569 -20.003 1.00 91.69 202 LEU A N 1
ATOM 1494 C CA . LEU A 1 202 ? 17.258 7.032 -19.163 1.00 91.69 202 LEU A CA 1
ATOM 1495 C C . LEU A 1 202 ? 18.376 8.048 -18.952 1.00 91.69 202 LEU A C 1
ATOM 1497 O O . LEU A 1 202 ? 18.933 8.646 -19.863 1.00 91.69 202 LEU A O 1
ATOM 1501 N N . THR A 1 203 ? 18.768 8.167 -17.695 1.00 89.19 203 THR A N 1
ATOM 1502 C CA . THR A 1 203 ? 19.896 8.956 -17.216 1.00 89.19 203 THR A CA 1
ATOM 1503 C C . THR A 1 203 ? 20.837 8.035 -16.438 1.00 89.19 203 THR A C 1
ATOM 1505 O O . THR A 1 203 ? 20.414 6.987 -15.934 1.00 89.19 203 THR A O 1
ATOM 1508 N N . PRO A 1 204 ? 22.113 8.411 -16.252 1.00 86.31 204 PRO A N 1
ATOM 1509 C CA . PRO A 1 204 ? 23.013 7.653 -15.382 1.00 86.31 204 PRO A CA 1
ATOM 1510 C C . PRO A 1 204 ? 22.440 7.441 -13.970 1.00 86.31 204 PRO A C 1
ATOM 1512 O O . PRO A 1 204 ? 22.629 6.383 -13.377 1.00 86.31 204 PRO A O 1
ATOM 1515 N N . ALA A 1 205 ? 21.677 8.415 -13.462 1.00 82.25 205 ALA A N 1
ATOM 1516 C CA . ALA A 1 205 ? 21.104 8.383 -12.120 1.00 82.25 205 ALA A CA 1
ATOM 1517 C C . ALA A 1 205 ? 19.942 7.385 -11.956 1.00 82.25 205 ALA A C 1
ATOM 1519 O O . ALA A 1 205 ? 19.748 6.858 -10.861 1.00 82.25 205 ALA A O 1
ATOM 1520 N N . ASN A 1 206 ? 19.165 7.108 -13.013 1.00 85.94 206 ASN A N 1
ATOM 1521 C CA . ASN A 1 206 ? 17.995 6.221 -12.945 1.00 85.94 206 ASN A CA 1
ATOM 1522 C C . ASN A 1 206 ? 18.188 4.875 -13.667 1.00 85.94 206 ASN A C 1
ATOM 1524 O O . ASN A 1 206 ? 17.288 4.043 -13.615 1.00 85.94 206 ASN A O 1
ATOM 1528 N N . ARG A 1 207 ? 19.355 4.597 -14.265 1.00 86.25 207 ARG A N 1
ATOM 1529 C CA . ARG A 1 207 ? 19.626 3.323 -14.963 1.00 86.25 207 ARG A CA 1
ATOM 1530 C C . ARG A 1 207 ? 19.447 2.087 -14.073 1.00 86.25 207 ARG A C 1
ATOM 1532 O O . ARG A 1 207 ? 18.959 1.060 -14.529 1.00 86.25 207 ARG A O 1
ATOM 1539 N N . ASN A 1 208 ? 19.735 2.202 -12.776 1.00 82.62 208 ASN A N 1
ATOM 1540 C CA . ASN A 1 208 ? 19.492 1.121 -11.814 1.00 82.62 208 ASN A CA 1
ATOM 1541 C C . ASN A 1 208 ? 17.996 0.781 -11.631 1.00 82.62 208 ASN A C 1
ATOM 1543 O O . ASN A 1 208 ? 17.678 -0.272 -11.079 1.00 82.62 208 ASN A O 1
ATOM 1547 N N . ALA A 1 209 ? 17.069 1.629 -12.093 1.00 83.62 209 ALA A N 1
ATOM 1548 C CA . ALA A 1 209 ? 15.636 1.342 -12.075 1.00 83.62 209 ALA A CA 1
ATOM 1549 C C . ALA A 1 209 ? 15.269 0.141 -12.950 1.00 83.62 209 ALA A C 1
ATOM 1551 O O . ALA A 1 209 ? 14.323 -0.573 -12.625 1.00 83.62 209 ALA A O 1
ATOM 1552 N N . LEU A 1 210 ? 16.036 -0.117 -14.016 1.00 88.56 210 LEU A N 1
ATOM 1553 C CA . LEU A 1 210 ? 15.758 -1.186 -14.976 1.00 88.56 210 LEU A CA 1
ATOM 1554 C C . LEU A 1 210 ? 15.667 -2.565 -14.308 1.00 88.56 210 LEU A C 1
ATOM 1556 O O . LEU A 1 210 ? 14.824 -3.385 -14.672 1.00 88.56 210 LEU A O 1
ATOM 1560 N N . PHE A 1 211 ? 16.456 -2.793 -13.252 1.00 86.75 211 PHE A N 1
ATOM 1561 C CA . PHE A 1 211 ? 16.435 -4.037 -12.478 1.00 86.75 211 PHE A CA 1
ATOM 1562 C C . PHE A 1 211 ? 15.067 -4.368 -11.874 1.00 86.75 211 PHE A C 1
ATOM 1564 O O . PHE A 1 211 ? 14.798 -5.534 -11.589 1.00 86.75 211 PHE A O 1
ATOM 1571 N N . VAL A 1 212 ? 14.189 -3.376 -11.692 1.00 86.06 212 VAL A N 1
ATOM 1572 C CA . VAL A 1 212 ? 12.823 -3.609 -11.216 1.00 86.06 212 VAL A CA 1
ATOM 1573 C C . VAL A 1 212 ? 12.059 -4.522 -12.174 1.00 86.06 212 VAL A C 1
ATOM 1575 O O . VAL A 1 212 ? 11.363 -5.416 -11.703 1.00 86.06 212 VAL A O 1
ATOM 1578 N N . TRP A 1 213 ? 12.207 -4.341 -13.487 1.00 89.19 213 TRP A N 1
ATOM 1579 C CA . TRP A 1 213 ? 11.444 -5.082 -14.501 1.00 89.19 213 TRP A CA 1
ATOM 1580 C C . TRP A 1 213 ? 12.164 -6.311 -15.049 1.00 89.19 213 TRP A C 1
ATOM 1582 O O . TRP A 1 213 ? 11.532 -7.155 -15.674 1.00 89.19 213 TRP A O 1
ATOM 1592 N N . LEU A 1 214 ? 13.468 -6.424 -14.806 1.00 87.00 214 LEU A N 1
ATOM 1593 C CA . LEU A 1 214 ? 14.307 -7.486 -15.364 1.00 87.00 214 LEU A CA 1
ATOM 1594 C C . LEU A 1 214 ? 14.539 -8.653 -14.398 1.00 87.00 214 LEU A C 1
ATOM 1596 O O . LEU A 1 214 ? 14.866 -9.753 -14.826 1.00 87.00 214 LEU A O 1
ATOM 1600 N N . ARG A 1 215 ? 14.429 -8.420 -13.085 1.00 81.75 215 ARG A N 1
ATOM 1601 C CA . ARG A 1 215 ? 14.886 -9.380 -12.073 1.00 81.75 215 ARG A CA 1
ATOM 1602 C C . ARG A 1 215 ? 13.855 -10.467 -11.793 1.00 81.75 215 ARG A C 1
ATOM 1604 O O . ARG A 1 215 ? 12.764 -10.155 -11.316 1.00 81.75 215 ARG A O 1
ATOM 1611 N N . ASP A 1 216 ? 14.240 -11.729 -11.928 1.00 79.38 216 ASP A N 1
ATOM 1612 C CA . ASP A 1 216 ? 13.437 -12.859 -11.449 1.00 79.38 216 ASP A CA 1
ATOM 1613 C C . ASP A 1 216 ? 13.194 -12.791 -9.939 1.00 79.38 216 ASP A C 1
ATOM 1615 O O . ASP A 1 216 ? 14.017 -12.290 -9.168 1.00 79.38 216 ASP A O 1
ATOM 1619 N N . SER A 1 217 ? 12.046 -13.292 -9.493 1.00 70.88 217 SER A N 1
ATOM 1620 C CA . SER A 1 217 ? 11.681 -13.255 -8.074 1.00 70.88 217 SER A CA 1
ATOM 1621 C C . SER A 1 217 ? 12.667 -14.031 -7.198 1.00 70.88 217 SER A C 1
ATOM 1623 O O . SER A 1 217 ? 12.986 -13.575 -6.100 1.00 70.88 217 SER A O 1
ATOM 1625 N N . ASP A 1 218 ? 13.249 -15.112 -7.719 1.00 70.06 218 ASP A N 1
ATOM 1626 C CA . ASP A 1 218 ? 14.250 -15.924 -7.014 1.00 70.06 218 ASP A CA 1
ATOM 1627 C C . ASP A 1 218 ? 15.584 -15.182 -6.831 1.00 70.06 218 ASP A C 1
ATOM 1629 O O . ASP A 1 218 ? 16.277 -15.344 -5.825 1.00 70.06 218 ASP A O 1
ATOM 1633 N N . ALA A 1 219 ? 15.907 -14.258 -7.740 1.00 80.25 219 ALA A N 1
ATOM 1634 C CA . ALA A 1 219 ? 17.088 -13.405 -7.630 1.00 80.25 219 ALA A CA 1
ATOM 1635 C C . ALA A 1 219 ? 16.905 -12.254 -6.619 1.00 80.25 219 ALA A C 1
ATOM 1637 O O . ALA A 1 219 ? 17.859 -11.530 -6.320 1.00 80.25 219 ALA A O 1
ATOM 1638 N N . ALA A 1 220 ? 15.699 -12.050 -6.072 1.00 79.81 220 ALA A N 1
ATOM 1639 C CA . ALA A 1 220 ? 15.417 -10.928 -5.184 1.00 79.81 220 ALA A CA 1
ATOM 1640 C C . ALA A 1 220 ? 16.131 -11.027 -3.833 1.00 79.81 220 ALA A C 1
ATOM 1642 O O . ALA A 1 220 ? 16.744 -10.048 -3.400 1.00 79.81 220 ALA A O 1
ATOM 1643 N N . ALA A 1 221 ? 16.082 -12.199 -3.197 1.00 81.19 221 ALA A N 1
ATOM 1644 C CA . ALA A 1 221 ? 16.753 -12.441 -1.923 1.00 81.19 221 ALA A CA 1
ATOM 1645 C C . ALA A 1 221 ? 18.280 -12.410 -2.088 1.00 81.19 221 ALA A C 1
ATOM 1647 O O . ALA A 1 221 ? 18.971 -11.749 -1.315 1.00 81.19 221 ALA A O 1
ATOM 1648 N N . GLY A 1 222 ? 18.797 -13.037 -3.154 1.00 84.25 222 GLY A N 1
ATOM 1649 C CA . GLY A 1 222 ? 20.221 -12.993 -3.499 1.00 84.25 222 GLY A CA 1
ATOM 1650 C C . GLY A 1 222 ? 20.725 -11.568 -3.735 1.00 84.25 222 GLY A C 1
ATOM 1651 O O . GLY A 1 222 ? 21.796 -11.206 -3.257 1.00 84.25 222 GLY A O 1
ATOM 1652 N N . TYR A 1 223 ? 19.923 -10.716 -4.383 1.00 83.94 223 TYR A N 1
ATOM 1653 C CA . TYR A 1 223 ? 20.245 -9.299 -4.549 1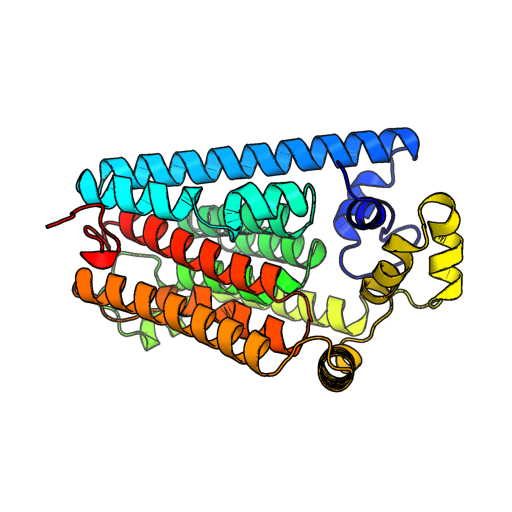.00 83.94 223 TYR A CA 1
ATOM 1654 C C . TYR A 1 223 ? 20.325 -8.552 -3.211 1.00 83.94 223 TYR A C 1
ATOM 1656 O O . TYR A 1 223 ? 21.266 -7.790 -3.000 1.00 83.94 223 TYR A O 1
ATOM 1664 N N . VAL A 1 224 ? 19.363 -8.754 -2.302 1.00 84.50 224 VAL A N 1
ATOM 1665 C CA . VAL A 1 224 ? 19.389 -8.116 -0.971 1.00 84.50 224 VAL A CA 1
ATOM 1666 C C . VAL A 1 224 ? 20.607 -8.590 -0.182 1.00 84.50 224 VAL A C 1
ATOM 1668 O O . VAL A 1 224 ? 21.358 -7.758 0.321 1.00 84.50 224 VAL A O 1
ATOM 1671 N N . ALA A 1 225 ? 20.847 -9.902 -0.136 1.00 85.50 225 ALA A N 1
ATOM 1672 C CA . ALA A 1 225 ? 22.003 -10.485 0.538 1.00 85.50 225 ALA A CA 1
ATOM 1673 C C . ALA A 1 225 ? 23.325 -9.964 -0.046 1.00 85.50 225 ALA A C 1
ATOM 1675 O O . ALA A 1 225 ? 24.207 -9.559 0.705 1.00 85.50 225 ALA A O 1
ATOM 1676 N N . GLY A 1 226 ? 23.437 -9.891 -1.375 1.00 86.44 226 GLY A N 1
ATOM 1677 C CA . GLY A 1 226 ? 24.608 -9.348 -2.060 1.00 86.44 226 GLY A CA 1
ATOM 1678 C C . GLY A 1 226 ? 24.841 -7.873 -1.739 1.00 86.44 226 GLY A C 1
ATOM 1679 O O . GLY A 1 226 ? 25.963 -7.482 -1.433 1.00 86.44 226 GLY A O 1
ATOM 1680 N N . ARG A 1 227 ? 23.784 -7.051 -1.727 1.00 84.44 227 ARG A N 1
ATOM 1681 C CA . ARG A 1 227 ? 23.881 -5.632 -1.349 1.00 84.44 227 ARG A CA 1
ATOM 1682 C C . ARG A 1 227 ? 24.270 -5.443 0.115 1.00 84.44 227 ARG A C 1
ATOM 1684 O O . ARG A 1 227 ? 25.089 -4.578 0.411 1.00 84.44 227 ARG A O 1
ATOM 1691 N N . LEU A 1 228 ? 23.724 -6.253 1.020 1.00 83.50 228 LEU A N 1
ATOM 1692 C CA . LEU A 1 228 ? 24.122 -6.244 2.428 1.00 83.50 228 LEU A CA 1
ATOM 1693 C C . LEU A 1 228 ? 25.583 -6.680 2.600 1.00 83.50 228 LEU A C 1
ATOM 1695 O O . LEU A 1 228 ? 26.325 -6.020 3.319 1.00 83.50 228 LEU A O 1
ATOM 1699 N N . GLY A 1 229 ? 26.019 -7.722 1.887 1.00 85.75 229 GLY A N 1
ATOM 1700 C CA . GLY A 1 229 ? 27.412 -8.180 1.880 1.00 85.75 229 GLY A CA 1
ATOM 1701 C C . GLY A 1 229 ? 28.394 -7.152 1.307 1.00 85.75 229 GLY A C 1
ATOM 1702 O O . GLY A 1 229 ? 29.546 -7.110 1.723 1.00 85.75 229 GLY A O 1
ATOM 1703 N N . GLN A 1 230 ? 27.928 -6.276 0.413 1.00 88.56 230 GLN A N 1
ATOM 1704 C CA . GLN A 1 230 ? 28.682 -5.125 -0.103 1.00 88.56 230 GLN A CA 1
ATOM 1705 C C . GLN A 1 230 ? 28.715 -3.928 0.864 1.00 88.56 230 GLN A C 1
ATOM 1707 O O . GLN A 1 230 ? 29.251 -2.880 0.512 1.00 88.56 230 GLN A O 1
ATOM 1712 N N . GLY A 1 231 ? 28.132 -4.050 2.061 1.00 85.38 231 GLY A N 1
ATOM 1713 C CA . GLY A 1 231 ? 28.121 -2.980 3.054 1.00 85.38 231 GLY A CA 1
ATOM 1714 C C . GLY A 1 231 ? 27.143 -1.850 2.739 1.00 85.38 231 GLY A C 1
ATOM 1715 O O . GLY A 1 231 ? 27.368 -0.732 3.190 1.00 85.38 231 GLY A O 1
ATOM 1716 N N . LEU A 1 232 ? 26.054 -2.116 1.993 1.00 85.25 232 LEU A N 1
ATOM 1717 C CA . LEU A 1 232 ? 25.002 -1.113 1.748 1.00 85.25 232 LEU A CA 1
ATOM 1718 C C . LEU A 1 232 ? 24.458 -0.519 3.057 1.00 85.25 232 LEU A C 1
ATOM 1720 O O . LEU A 1 232 ? 24.086 0.649 3.086 1.00 85.25 232 LEU A O 1
ATOM 1724 N N . PHE A 1 233 ? 24.419 -1.331 4.115 1.00 85.94 233 PHE A N 1
ATOM 1725 C CA . PHE A 1 233 ? 24.095 -0.904 5.468 1.00 85.94 233 PHE A CA 1
ATOM 1726 C C . PHE A 1 233 ? 25.128 -1.465 6.441 1.00 85.94 233 PHE A C 1
ATOM 1728 O O . PHE A 1 233 ? 25.478 -2.647 6.391 1.00 85.94 233 PHE A O 1
ATOM 1735 N N . SER A 1 234 ? 25.573 -0.625 7.362 1.00 89.31 234 SER A N 1
ATOM 1736 C CA . SER A 1 234 ? 26.345 -1.038 8.525 1.00 89.31 234 SER A CA 1
ATOM 1737 C C . SER A 1 234 ? 25.489 -1.886 9.482 1.00 89.31 234 SER A C 1
ATOM 1739 O O . SER A 1 234 ? 24.262 -1.729 9.541 1.00 89.31 234 SER A O 1
ATOM 1741 N N . PRO A 1 235 ? 26.108 -2.749 10.311 1.00 88.12 235 PRO A N 1
ATOM 1742 C CA . PRO A 1 235 ? 25.393 -3.473 11.363 1.00 88.12 235 PRO A CA 1
ATOM 1743 C C . PRO A 1 235 ? 24.613 -2.551 12.311 1.00 88.12 235 PRO A C 1
ATOM 1745 O O . PRO A 1 235 ? 23.533 -2.915 12.777 1.00 88.12 235 PRO A O 1
ATOM 1748 N N . LEU A 1 236 ? 25.131 -1.342 12.562 1.00 91.44 236 LEU A N 1
ATOM 1749 C CA . LEU A 1 236 ? 24.459 -0.327 13.371 1.00 91.44 236 LEU A CA 1
ATOM 1750 C C . LEU A 1 236 ? 23.156 0.144 12.715 1.00 91.44 236 LEU A C 1
ATOM 1752 O O . LEU A 1 236 ? 22.126 0.177 13.382 1.00 91.44 236 LEU A O 1
ATOM 1756 N N . GLU A 1 237 ? 23.171 0.468 11.421 1.00 89.50 237 GLU A N 1
ATOM 1757 C CA . GLU A 1 237 ? 21.969 0.900 10.691 1.00 89.50 237 GLU A CA 1
ATOM 1758 C C . GLU A 1 237 ? 20.906 -0.198 10.646 1.00 89.50 237 GLU A C 1
ATOM 1760 O O . GLU A 1 237 ? 19.729 0.076 10.887 1.00 89.50 237 GLU A O 1
ATOM 1765 N N . VAL A 1 238 ? 21.311 -1.453 10.420 1.00 86.88 238 VAL A N 1
ATOM 1766 C CA . VAL A 1 238 ? 20.399 -2.606 10.494 1.00 86.88 238 VAL A CA 1
ATOM 1767 C C . VAL A 1 238 ? 19.823 -2.749 11.908 1.00 86.88 238 VAL A C 1
ATOM 1769 O O . VAL A 1 238 ? 18.615 -2.935 12.067 1.00 86.88 238 VAL A O 1
ATOM 1772 N N . GLY A 1 239 ? 20.653 -2.604 12.944 1.00 89.19 239 GLY A N 1
ATOM 1773 C CA . GLY A 1 239 ? 20.214 -2.623 14.339 1.00 89.19 239 GLY A CA 1
ATOM 1774 C C . GLY A 1 239 ? 19.200 -1.519 14.658 1.00 89.19 239 GLY A C 1
ATOM 1775 O O . GLY A 1 239 ? 18.150 -1.799 15.235 1.00 89.19 239 GLY A O 1
ATOM 1776 N N . LEU A 1 240 ? 19.464 -0.282 14.226 1.00 91.00 240 LEU A N 1
ATOM 1777 C CA . LEU A 1 240 ? 18.565 0.865 14.396 1.00 91.00 240 LEU A CA 1
ATOM 1778 C C . LEU A 1 240 ? 17.242 0.672 13.647 1.00 91.00 240 LEU A C 1
ATOM 1780 O O . LEU A 1 240 ? 16.171 0.987 14.175 1.00 91.00 240 LEU A O 1
ATOM 1784 N N . LEU A 1 241 ? 17.290 0.105 12.443 1.00 89.50 241 LEU A N 1
ATOM 1785 C CA . LEU A 1 241 ? 16.102 -0.225 11.666 1.00 89.50 241 LEU A CA 1
ATOM 1786 C C . LEU A 1 241 ? 15.222 -1.242 12.403 1.00 89.50 241 LEU A C 1
ATOM 1788 O O . LEU A 1 241 ? 14.028 -1.000 12.601 1.00 89.50 241 LEU A O 1
ATOM 1792 N N . MET A 1 242 ? 15.816 -2.341 12.873 1.00 88.06 242 MET A N 1
ATOM 1793 C CA . MET A 1 242 ? 15.104 -3.375 13.629 1.00 88.06 242 MET A CA 1
ATOM 1794 C C . MET A 1 242 ? 14.582 -2.849 14.969 1.00 88.06 242 MET A C 1
ATOM 1796 O O . MET A 1 242 ? 13.453 -3.164 15.353 1.00 88.06 242 MET A O 1
ATOM 1800 N N . ALA A 1 243 ? 15.343 -1.989 15.651 1.00 91.56 243 ALA A N 1
ATOM 1801 C CA . ALA A 1 243 ? 14.895 -1.306 16.860 1.00 91.56 243 ALA A CA 1
ATOM 1802 C C . ALA A 1 243 ? 13.689 -0.394 16.581 1.00 91.56 243 ALA A C 1
ATOM 1804 O O . ALA A 1 243 ? 12.752 -0.343 17.383 1.00 91.56 243 ALA A O 1
ATOM 1805 N N . THR A 1 244 ? 13.659 0.274 15.425 1.00 90.50 244 THR A N 1
ATOM 1806 C CA . THR A 1 244 ? 12.524 1.119 15.035 1.00 90.50 244 THR A CA 1
ATOM 1807 C C . THR A 1 244 ? 11.287 0.273 14.746 1.00 90.50 244 THR A C 1
ATOM 1809 O O . THR A 1 244 ? 10.214 0.564 15.272 1.00 90.50 244 THR A O 1
ATOM 1812 N N . VAL A 1 245 ? 11.426 -0.828 13.999 1.00 89.94 245 VAL A N 1
ATOM 1813 C CA . VAL A 1 245 ? 10.340 -1.799 13.775 1.00 89.94 245 VAL A CA 1
ATOM 1814 C C . VAL A 1 245 ? 9.807 -2.347 15.107 1.00 89.94 245 VAL A C 1
ATOM 1816 O O . VAL A 1 245 ? 8.594 -2.358 15.335 1.00 89.94 245 VAL A O 1
ATOM 1819 N N . GLY A 1 246 ? 10.702 -2.737 16.019 1.00 90.88 246 GLY A N 1
ATOM 1820 C CA . GLY A 1 246 ? 10.343 -3.192 17.363 1.00 90.88 246 GLY A CA 1
ATOM 1821 C C . GLY A 1 246 ? 9.607 -2.122 18.171 1.00 90.88 246 GLY A C 1
ATOM 1822 O O . GLY A 1 246 ? 8.608 -2.422 18.823 1.00 90.88 246 GLY A O 1
ATOM 1823 N N . SER A 1 247 ? 10.029 -0.860 18.066 1.00 90.50 247 SER A N 1
ATOM 1824 C CA . SER A 1 247 ? 9.386 0.279 18.732 1.00 90.50 247 SER A CA 1
ATOM 1825 C C . SER A 1 247 ? 7.981 0.548 18.192 1.00 90.50 247 SER A C 1
ATOM 1827 O O . SER A 1 247 ? 7.069 0.805 18.978 1.00 90.50 247 SER A O 1
ATOM 1829 N N . ILE A 1 248 ? 7.768 0.417 16.877 1.00 89.56 248 ILE A N 1
ATOM 1830 C CA . ILE A 1 248 ? 6.435 0.501 16.256 1.00 89.56 248 ILE A CA 1
ATOM 1831 C C . ILE A 1 248 ? 5.526 -0.588 16.820 1.00 89.56 248 ILE A C 1
ATOM 1833 O O . ILE A 1 248 ? 4.422 -0.295 17.284 1.00 89.56 248 ILE A O 1
ATOM 1837 N N . ALA A 1 249 ? 5.995 -1.838 16.822 1.00 91.06 249 ALA A N 1
ATOM 1838 C CA . ALA A 1 249 ? 5.236 -2.965 17.348 1.00 91.06 249 ALA A CA 1
ATOM 1839 C C . ALA A 1 249 ? 4.920 -2.786 18.844 1.00 91.06 249 ALA A C 1
ATOM 1841 O O . ALA A 1 249 ? 3.774 -2.966 19.259 1.00 91.06 249 ALA A O 1
ATOM 1842 N N . ALA A 1 250 ? 5.898 -2.363 19.650 1.00 91.38 250 ALA A N 1
ATOM 1843 C CA . ALA A 1 250 ? 5.729 -2.125 21.081 1.00 91.38 250 ALA A CA 1
ATOM 1844 C C . ALA A 1 250 ? 4.736 -0.987 21.370 1.00 91.38 250 ALA A C 1
ATOM 1846 O O . ALA A 1 250 ? 3.824 -1.162 22.184 1.00 91.38 250 ALA A O 1
ATOM 1847 N N . ALA A 1 251 ? 4.858 0.150 20.676 1.00 90.44 251 ALA A N 1
ATOM 1848 C CA . ALA A 1 251 ? 3.927 1.271 20.787 1.00 90.44 251 ALA A CA 1
ATOM 1849 C C . ALA A 1 251 ? 2.502 0.845 20.415 1.00 90.44 251 ALA A C 1
ATOM 1851 O O . ALA A 1 251 ? 1.536 1.175 21.105 1.00 90.44 251 ALA A O 1
ATOM 1852 N N . PHE A 1 252 ? 2.366 0.045 19.362 1.00 90.56 252 PHE A N 1
ATOM 1853 C CA . PHE A 1 252 ? 1.081 -0.461 18.915 1.00 90.56 252 PHE A CA 1
ATOM 1854 C C . PHE A 1 252 ? 0.454 -1.448 19.913 1.00 90.56 252 PHE A C 1
ATOM 1856 O O . PHE A 1 252 ? -0.719 -1.307 20.266 1.00 90.56 252 PHE A O 1
ATOM 1863 N N . VAL A 1 253 ? 1.237 -2.373 20.478 1.00 93.00 253 VAL A N 1
ATOM 1864 C CA . VAL A 1 253 ? 0.798 -3.245 21.585 1.00 93.00 253 VAL A CA 1
ATOM 1865 C C . VAL A 1 253 ? 0.395 -2.418 22.811 1.00 93.00 253 VAL A C 1
ATOM 1867 O O . VAL A 1 253 ? -0.608 -2.729 23.462 1.00 93.00 253 VAL A O 1
ATOM 1870 N N . ALA A 1 254 ? 1.115 -1.336 23.116 1.00 93.31 254 ALA A N 1
ATOM 1871 C CA . ALA A 1 254 ? 0.756 -0.432 24.202 1.00 93.31 254 ALA A CA 1
ATOM 1872 C C . ALA A 1 254 ? -0.613 0.230 23.971 1.00 93.31 254 ALA A C 1
ATOM 1874 O O . ALA A 1 254 ? -1.377 0.358 24.926 1.00 93.31 254 ALA A O 1
ATOM 1875 N N . VAL A 1 255 ? -0.980 0.578 22.729 1.00 94.31 255 VAL A N 1
ATOM 1876 C CA . VAL A 1 255 ? -2.328 1.087 22.397 1.00 94.31 255 VAL A CA 1
ATOM 1877 C C . VAL A 1 255 ? -3.409 0.036 22.678 1.00 94.31 255 VAL A C 1
ATOM 1879 O O . VAL A 1 255 ? -4.443 0.367 23.266 1.00 94.31 255 VAL A O 1
ATOM 1882 N N . TYR A 1 256 ? -3.179 -1.237 22.337 1.00 94.12 256 TYR A N 1
ATOM 1883 C CA . TYR A 1 256 ? -4.110 -2.325 22.675 1.00 94.12 256 TYR A CA 1
ATOM 1884 C C . TYR A 1 256 ? -4.281 -2.481 24.188 1.00 94.12 256 TYR A C 1
ATOM 1886 O O . TYR A 1 256 ? -5.412 -2.519 24.681 1.00 94.12 256 TYR A O 1
ATOM 1894 N N . ARG A 1 257 ? -3.166 -2.505 24.931 1.00 94.19 257 ARG A N 1
ATOM 1895 C CA . ARG A 1 257 ? -3.171 -2.585 26.401 1.00 94.19 257 ARG A CA 1
ATOM 1896 C C . ARG A 1 257 ? -3.881 -1.392 27.024 1.00 94.19 257 ARG A C 1
ATOM 1898 O O . ARG A 1 257 ? -4.724 -1.581 27.898 1.00 94.19 257 ARG A O 1
ATOM 1905 N N . ALA A 1 258 ? -3.611 -0.185 26.523 1.00 93.94 258 ALA A N 1
ATOM 1906 C CA . ALA A 1 258 ? -4.303 1.017 26.953 1.00 93.94 258 ALA A CA 1
ATOM 1907 C C . ALA A 1 258 ? -5.811 0.837 26.785 1.00 93.94 258 ALA A C 1
ATOM 1909 O O . ALA A 1 258 ? -6.546 1.165 27.692 1.00 93.94 258 ALA A O 1
ATOM 1910 N N . ASN A 1 259 ? -6.312 0.219 25.722 1.00 93.88 259 ASN A N 1
ATOM 1911 C CA . ASN A 1 259 ? -7.754 0.028 25.533 1.00 93.88 259 ASN A CA 1
ATOM 1912 C C . ASN A 1 259 ? -8.308 -1.286 26.119 1.00 93.88 259 ASN A C 1
ATOM 1914 O O . ASN A 1 259 ? -9.423 -1.673 25.776 1.00 93.88 259 ASN A O 1
ATOM 1918 N N . ALA A 1 260 ? -7.552 -1.974 26.989 1.00 93.00 260 ALA A N 1
ATOM 1919 C CA . ALA A 1 260 ? -7.911 -3.279 27.559 1.00 93.00 260 ALA A CA 1
ATOM 1920 C C . ALA A 1 260 ? -8.339 -4.303 26.485 1.00 93.00 260 ALA A C 1
ATOM 1922 O O . ALA A 1 260 ? -9.245 -5.117 26.680 1.00 93.00 260 ALA A O 1
ATOM 1923 N N . ARG A 1 261 ? -7.702 -4.241 25.308 1.00 90.69 261 ARG A N 1
ATOM 1924 C CA . ARG A 1 261 ? -8.006 -5.101 24.165 1.00 90.69 261 ARG A CA 1
ATOM 1925 C C . ARG A 1 261 ? -6.986 -6.221 24.034 1.00 90.69 261 ARG A C 1
ATOM 1927 O O . ARG A 1 261 ? -5.784 -6.008 24.169 1.00 90.69 261 ARG A O 1
ATOM 1934 N N . ARG A 1 262 ? -7.480 -7.409 23.682 1.00 90.62 262 ARG A N 1
ATOM 1935 C CA . ARG A 1 262 ? -6.644 -8.506 23.183 1.00 90.62 262 ARG A CA 1
ATOM 1936 C C . ARG A 1 262 ? -6.183 -8.195 21.762 1.00 90.62 262 ARG A C 1
ATOM 1938 O O . ARG A 1 262 ? -6.917 -7.551 21.011 1.00 90.62 262 ARG A O 1
ATOM 1945 N N . LEU A 1 263 ? -4.992 -8.677 21.412 1.00 91.75 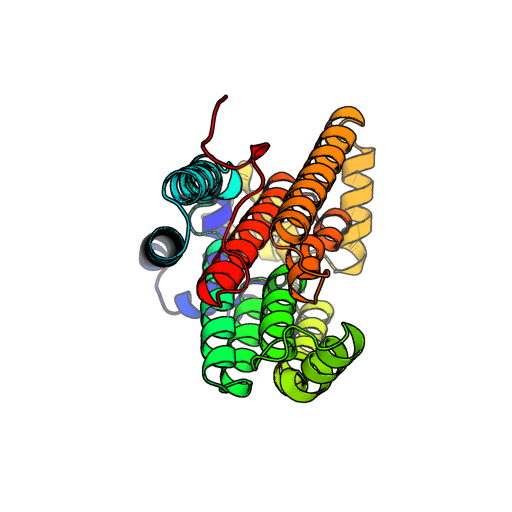263 LEU A N 1
ATOM 1946 C CA . LEU A 1 263 ? -4.496 -8.625 20.039 1.00 91.75 263 LEU A CA 1
ATOM 1947 C C . LEU A 1 263 ? -5.442 -9.411 19.122 1.00 91.75 263 LEU A C 1
ATOM 1949 O O . LEU A 1 263 ? -5.958 -10.468 19.491 1.00 91.75 263 LEU A O 1
ATOM 1953 N N . ASP A 1 264 ? -5.694 -8.862 17.944 1.00 92.12 264 ASP A N 1
ATOM 1954 C CA . ASP A 1 264 ? -6.627 -9.385 16.953 1.00 92.12 264 ASP A CA 1
ATOM 1955 C C . ASP A 1 264 ? -6.009 -9.300 15.546 1.00 92.12 264 ASP A C 1
ATOM 1957 O O . ASP A 1 264 ? -4.835 -8.959 15.415 1.00 92.12 264 ASP A O 1
ATOM 1961 N N . LEU A 1 265 ? -6.752 -9.610 14.477 1.00 92.38 265 LEU A N 1
ATOM 1962 C CA . LEU A 1 265 ? -6.175 -9.579 13.121 1.00 92.38 265 LEU A CA 1
ATOM 1963 C C . LEU A 1 265 ? -5.620 -8.207 12.717 1.00 92.38 265 LEU A C 1
ATOM 1965 O O . LEU A 1 265 ? -4.651 -8.132 11.966 1.00 92.38 265 LEU A O 1
ATOM 1969 N N . TRP A 1 266 ? -6.196 -7.121 13.233 1.00 94.31 266 TRP A N 1
ATOM 1970 C CA . TRP A 1 266 ? -5.679 -5.779 12.990 1.00 94.31 266 TRP A CA 1
ATOM 1971 C C . TRP A 1 266 ? -4.286 -5.573 13.590 1.00 94.31 266 TRP A C 1
ATOM 1973 O O . TRP A 1 266 ? -3.499 -4.809 13.032 1.00 94.31 266 TRP A O 1
ATOM 1983 N N . ALA A 1 267 ? -3.960 -6.291 14.670 1.00 92.75 267 ALA A N 1
ATOM 1984 C CA . ALA A 1 267 ? -2.649 -6.231 15.304 1.00 92.75 267 ALA A CA 1
ATOM 1985 C C . ALA A 1 267 ? -1.525 -6.738 14.378 1.00 92.75 267 ALA A C 1
ATOM 1987 O O . ALA A 1 267 ? -0.370 -6.349 14.530 1.00 92.75 267 ALA A O 1
ATOM 1988 N N . LEU A 1 268 ? -1.866 -7.595 13.409 1.00 92.69 268 LEU A N 1
ATOM 1989 C CA . LEU A 1 268 ? -0.915 -8.206 12.478 1.00 92.69 268 LEU A CA 1
ATOM 1990 C C . LEU A 1 268 ? -0.666 -7.356 11.228 1.00 92.69 268 LEU A C 1
ATOM 1992 O O . LEU A 1 268 ? 0.335 -7.558 10.549 1.00 92.69 268 LEU A O 1
ATOM 1996 N N . VAL A 1 269 ? -1.547 -6.399 10.918 1.00 95.81 269 VAL A N 1
ATOM 1997 C CA . VAL A 1 269 ? -1.476 -5.615 9.673 1.00 95.81 269 VAL A CA 1
ATOM 1998 C C . VAL A 1 269 ? -0.143 -4.870 9.518 1.00 95.81 269 VAL A C 1
ATOM 2000 O O . VAL A 1 269 ? 0.466 -5.013 8.460 1.00 95.81 269 VAL A O 1
ATOM 2003 N N . PRO A 1 270 ? 0.378 -4.138 10.526 1.00 93.75 270 PRO A N 1
ATOM 2004 C CA . PRO A 1 270 ? 1.662 -3.446 10.381 1.00 93.75 270 PRO A CA 1
ATOM 2005 C C . PRO A 1 270 ? 2.849 -4.400 10.213 1.00 93.75 270 PRO A C 1
ATOM 2007 O O . PRO A 1 270 ? 3.864 -4.012 9.649 1.00 93.75 270 PRO A O 1
ATOM 2010 N N . LEU A 1 271 ? 2.723 -5.649 10.676 1.00 93.12 271 LEU A N 1
ATOM 2011 C CA . LEU A 1 271 ? 3.757 -6.679 10.539 1.00 93.12 271 LEU A CA 1
ATOM 2012 C C . LEU A 1 271 ? 3.763 -7.318 9.145 1.00 93.12 271 LEU A C 1
ATOM 2014 O O . LEU A 1 271 ? 4.736 -7.970 8.775 1.00 93.12 271 LEU A O 1
ATOM 2018 N N . GLY A 1 272 ? 2.710 -7.108 8.349 1.00 94.62 272 GLY A N 1
ATOM 2019 C CA . GLY A 1 272 ? 2.622 -7.621 6.984 1.00 94.62 272 GLY A CA 1
ATOM 2020 C C . GLY A 1 272 ? 3.756 -7.134 6.079 1.00 94.62 272 GLY A C 1
ATOM 2021 O O . GLY A 1 272 ? 4.118 -7.833 5.141 1.00 94.62 272 GLY A O 1
ATOM 2022 N N . VAL A 1 273 ? 4.372 -5.988 6.396 1.00 94.31 273 VAL A N 1
ATOM 2023 C CA . VAL A 1 273 ? 5.506 -5.419 5.650 1.00 94.31 273 VAL A CA 1
ATOM 2024 C C . VAL A 1 273 ? 6.851 -6.080 5.956 1.00 94.31 273 VAL A C 1
ATOM 2026 O O . VAL A 1 273 ? 7.797 -5.864 5.207 1.00 94.31 273 VAL A O 1
ATOM 2029 N N . LEU A 1 274 ? 6.974 -6.884 7.019 1.00 93.38 274 LEU A N 1
ATOM 2030 C CA . LEU A 1 274 ? 8.257 -7.480 7.419 1.00 93.38 274 LEU A CA 1
ATOM 2031 C C . LEU A 1 274 ? 8.934 -8.307 6.312 1.00 93.38 274 LEU A C 1
ATOM 2033 O O . LEU A 1 274 ? 10.140 -8.147 6.127 1.00 93.38 274 LEU A O 1
ATOM 2037 N N . PRO A 1 275 ? 8.215 -9.123 5.515 1.00 93.81 275 PRO A N 1
ATOM 2038 C CA . PRO A 1 275 ? 8.832 -9.849 4.410 1.00 93.81 275 PRO A CA 1
ATOM 2039 C C . PRO A 1 275 ? 9.489 -8.938 3.362 1.00 93.81 275 PRO A C 1
ATOM 2041 O O . PRO A 1 275 ? 10.442 -9.359 2.713 1.00 93.81 275 PRO A O 1
ATOM 2044 N N . LEU A 1 276 ? 9.045 -7.681 3.214 1.00 92.00 276 LEU A N 1
ATOM 2045 C CA . LEU A 1 276 ? 9.630 -6.733 2.258 1.00 92.00 276 LEU A CA 1
ATOM 2046 C C . LEU A 1 276 ? 11.089 -6.386 2.581 1.00 92.00 276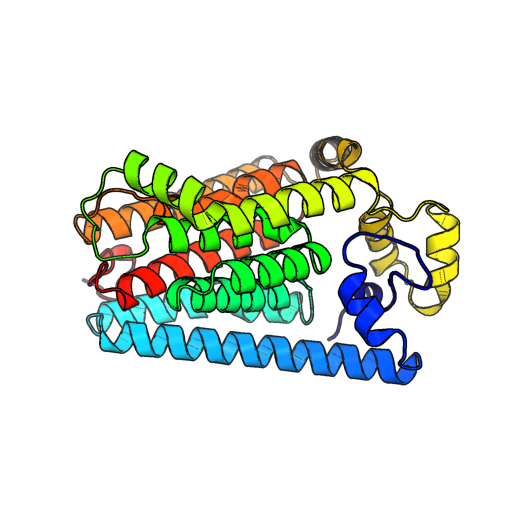 LEU A C 1
ATOM 2048 O O . LEU A 1 276 ? 11.855 -6.099 1.660 1.00 92.00 276 LEU A O 1
ATOM 2052 N N . PHE A 1 277 ? 11.492 -6.474 3.852 1.00 89.56 277 PHE A N 1
ATOM 2053 C CA . PHE A 1 277 ? 12.886 -6.297 4.269 1.00 89.56 277 PHE A CA 1
ATOM 2054 C C . PHE A 1 277 ? 13.793 -7.441 3.797 1.00 89.56 277 PHE A C 1
ATOM 2056 O O . PHE A 1 277 ? 14.990 -7.238 3.641 1.00 89.56 277 PHE A O 1
ATOM 2063 N N . ALA A 1 278 ? 13.239 -8.627 3.528 1.00 87.62 278 ALA A N 1
ATOM 2064 C CA . ALA A 1 278 ? 14.007 -9.759 3.014 1.00 87.62 278 ALA A CA 1
ATOM 2065 C C . ALA A 1 278 ? 14.146 -9.744 1.480 1.00 87.62 278 ALA A C 1
ATOM 2067 O O . ALA A 1 278 ? 15.082 -10.329 0.941 1.00 87.62 278 ALA A O 1
ATOM 2068 N N . VAL A 1 279 ? 13.225 -9.084 0.763 1.00 86.88 279 VAL A N 1
ATOM 2069 C CA . VAL A 1 279 ? 13.142 -9.147 -0.714 1.00 86.88 279 VAL A CA 1
ATOM 2070 C C . VAL A 1 279 ? 13.440 -7.819 -1.425 1.00 86.88 279 VAL A C 1
ATOM 2072 O O . VAL A 1 279 ? 13.524 -7.765 -2.660 1.00 86.88 279 VAL A O 1
ATOM 2075 N N . GLY A 1 280 ? 13.632 -6.732 -0.672 1.00 86.31 280 GLY A N 1
ATOM 2076 C CA . GLY A 1 280 ? 14.000 -5.424 -1.206 1.00 86.31 280 GLY A CA 1
ATOM 2077 C C . GLY A 1 280 ? 14.855 -4.607 -0.243 1.00 86.31 280 GLY A C 1
ATOM 2078 O O . GLY A 1 280 ? 14.749 -4.752 0.963 1.00 86.31 280 GLY A O 1
ATOM 2079 N N . VAL A 1 281 ? 15.668 -3.705 -0.794 1.00 85.31 281 VAL A N 1
ATOM 2080 C CA . VAL A 1 281 ? 16.633 -2.872 -0.045 1.00 85.31 281 VAL A CA 1
ATOM 2081 C C . VAL A 1 281 ? 16.085 -1.497 0.363 1.00 85.31 281 VAL A C 1
ATOM 2083 O O . VAL A 1 281 ? 16.806 -0.667 0.905 1.00 85.31 281 VAL A O 1
ATOM 2086 N N . ASP A 1 282 ? 14.808 -1.231 0.086 1.00 87.44 282 ASP A N 1
ATOM 2087 C CA . ASP A 1 282 ? 14.177 0.082 0.267 1.00 87.44 282 ASP A CA 1
ATOM 2088 C C . ASP A 1 282 ? 13.604 0.243 1.689 1.00 87.44 282 ASP A C 1
ATOM 2090 O O . ASP A 1 282 ? 12.401 0.402 1.909 1.00 87.44 282 ASP A O 1
ATOM 2094 N N . TYR A 1 283 ? 14.481 0.100 2.685 1.00 89.44 283 TYR A N 1
ATOM 2095 C CA . TYR A 1 283 ? 14.106 -0.046 4.094 1.00 89.44 283 TYR A CA 1
ATOM 2096 C C . TYR A 1 283 ? 13.393 1.173 4.676 1.00 89.44 283 TYR A C 1
ATOM 2098 O O . TYR A 1 283 ? 12.451 1.008 5.452 1.00 89.44 283 TYR A O 1
ATOM 2106 N N . ALA A 1 284 ? 13.786 2.386 4.275 1.00 88.06 284 ALA A N 1
ATOM 2107 C CA . ALA A 1 284 ? 13.108 3.611 4.693 1.00 88.06 284 ALA A CA 1
ATOM 2108 C C . ALA A 1 284 ? 11.635 3.609 4.252 1.00 88.06 284 ALA A C 1
ATOM 2110 O O . ALA A 1 284 ? 10.741 3.912 5.048 1.00 88.06 284 ALA A O 1
ATOM 2111 N N . ARG A 1 285 ? 11.367 3.172 3.015 1.00 88.94 285 ARG A N 1
ATOM 2112 C CA . ARG A 1 285 ? 10.009 3.038 2.476 1.00 88.94 285 ARG A CA 1
ATOM 2113 C C . ARG A 1 285 ? 9.200 1.972 3.216 1.00 88.94 285 ARG A C 1
ATOM 2115 O O . ARG A 1 285 ? 8.044 2.212 3.561 1.00 88.94 285 ARG A O 1
ATOM 2122 N N . TRP A 1 286 ? 9.791 0.813 3.507 1.00 91.62 286 TRP A N 1
ATOM 2123 C CA . TRP A 1 286 ? 9.122 -0.275 4.238 1.00 91.62 286 TRP A CA 1
ATOM 2124 C C . TRP A 1 286 ? 8.792 0.091 5.680 1.00 91.62 286 TRP A C 1
ATOM 2126 O O . TRP A 1 286 ? 7.687 -0.184 6.153 1.00 91.62 286 TRP A O 1
ATOM 2136 N N . LEU A 1 287 ? 9.712 0.781 6.353 1.00 91.00 287 LEU A N 1
ATOM 2137 C CA . LEU A 1 287 ? 9.472 1.355 7.669 1.00 91.00 287 LEU A CA 1
ATOM 2138 C C . LEU A 1 287 ? 8.331 2.377 7.619 1.00 91.00 287 LEU A C 1
ATOM 2140 O O . LEU A 1 287 ? 7.454 2.382 8.487 1.00 91.00 287 LEU A O 1
ATOM 2144 N N . GLY A 1 288 ? 8.309 3.199 6.569 1.00 90.94 288 GLY A N 1
ATOM 2145 C CA . GLY A 1 288 ? 7.242 4.157 6.354 1.00 90.94 288 GLY A CA 1
ATOM 2146 C C . GLY A 1 288 ? 5.871 3.495 6.197 1.00 90.94 288 GLY A C 1
ATOM 2147 O O . GLY A 1 288 ? 4.910 3.876 6.871 1.00 90.94 288 GLY A O 1
ATOM 2148 N N . LEU A 1 289 ? 5.787 2.437 5.389 1.00 92.31 289 LEU A N 1
ATOM 2149 C CA . LEU A 1 289 ? 4.562 1.654 5.240 1.00 92.31 289 LEU A CA 1
ATOM 2150 C C . LEU A 1 289 ? 4.126 1.005 6.561 1.00 92.31 289 LEU A C 1
ATOM 2152 O O . LEU A 1 289 ? 2.945 1.084 6.898 1.00 92.31 289 LEU A O 1
ATOM 2156 N N . ALA A 1 290 ? 5.049 0.442 7.349 1.00 92.75 290 ALA A N 1
ATOM 2157 C CA . ALA A 1 290 ? 4.735 -0.101 8.675 1.00 92.75 290 ALA A CA 1
ATOM 2158 C C . ALA A 1 290 ? 4.070 0.953 9.579 1.00 92.75 290 ALA A C 1
ATOM 2160 O O . ALA A 1 290 ? 3.045 0.686 10.214 1.00 92.75 290 ALA A O 1
ATOM 2161 N N . TRP A 1 291 ? 4.619 2.172 9.591 1.00 91.69 291 TRP A N 1
ATOM 2162 C CA . TRP A 1 291 ? 4.096 3.287 10.379 1.00 91.69 291 TRP A CA 1
ATOM 2163 C C . TRP A 1 291 ? 2.712 3.743 9.902 1.00 91.69 291 TRP A C 1
ATOM 2165 O O . TRP A 1 291 ? 1.788 3.882 10.708 1.00 91.69 291 TRP A O 1
ATOM 2175 N N . VAL A 1 292 ? 2.542 3.937 8.590 1.00 92.00 292 VAL A N 1
ATOM 2176 C CA . VAL A 1 292 ? 1.258 4.331 7.986 1.00 92.00 292 VAL A CA 1
ATOM 2177 C C . VAL A 1 292 ? 0.179 3.292 8.281 1.00 92.00 292 VAL A C 1
ATOM 2179 O O . VAL A 1 292 ? -0.932 3.663 8.664 1.00 92.00 292 VAL A O 1
ATOM 2182 N N . LEU A 1 293 ? 0.497 1.999 8.179 1.00 93.94 293 LEU A N 1
ATOM 2183 C CA . LEU A 1 293 ? -0.430 0.921 8.522 1.00 93.94 293 LEU A CA 1
ATOM 2184 C C . LEU A 1 293 ? -0.789 0.925 10.010 1.00 93.94 293 LEU A C 1
ATOM 2186 O O . LEU A 1 293 ? -1.968 0.811 10.339 1.00 93.94 293 LEU A O 1
ATOM 2190 N N . ALA A 1 294 ? 0.186 1.096 10.908 1.00 93.62 294 ALA A N 1
ATOM 2191 C CA . ALA A 1 294 ? -0.074 1.172 12.345 1.00 93.62 294 ALA A CA 1
ATOM 2192 C C . ALA A 1 294 ? -1.027 2.332 12.681 1.00 93.62 294 ALA A C 1
ATOM 2194 O O . ALA A 1 294 ? -2.044 2.129 13.351 1.00 93.62 294 ALA A O 1
ATOM 2195 N N . LEU A 1 295 ? -0.763 3.528 12.145 1.00 92.06 295 LEU A N 1
ATOM 2196 C CA . LEU A 1 295 ? -1.639 4.691 12.303 1.00 92.06 295 LEU A CA 1
ATOM 2197 C C . LEU A 1 295 ? -3.026 4.455 11.700 1.00 92.06 295 LEU A C 1
ATOM 2199 O O . LEU A 1 295 ? -4.037 4.792 12.324 1.00 92.06 295 LEU A O 1
ATOM 2203 N N . ALA A 1 296 ? -3.090 3.856 10.508 1.00 93.00 296 ALA A N 1
ATOM 2204 C CA . ALA A 1 296 ? -4.351 3.556 9.853 1.00 93.00 296 ALA A CA 1
ATOM 2205 C C . ALA A 1 296 ? -5.197 2.610 10.701 1.00 93.00 296 ALA A C 1
ATOM 2207 O O . ALA A 1 296 ? -6.373 2.890 10.935 1.00 93.00 296 ALA A O 1
ATOM 2208 N N . VAL A 1 297 ? -4.598 1.546 11.237 1.00 94.56 297 VAL A N 1
ATOM 2209 C CA . VAL A 1 297 ? -5.292 0.631 12.140 1.00 94.56 297 VAL A CA 1
ATOM 2210 C C . VAL A 1 297 ? -5.792 1.359 13.381 1.00 94.56 297 VAL A C 1
ATOM 2212 O O . VAL A 1 297 ? -6.976 1.233 13.690 1.00 94.56 297 VAL A O 1
ATOM 2215 N N . VAL A 1 298 ? -4.955 2.154 14.057 1.00 94.12 298 VAL A N 1
ATOM 2216 C CA . VAL A 1 298 ? -5.380 2.923 15.241 1.00 94.12 298 VAL A CA 1
ATOM 2217 C C . VAL A 1 298 ? -6.610 3.771 14.919 1.00 94.12 298 VAL A C 1
ATOM 2219 O O . VAL A 1 298 ? -7.617 3.677 15.622 1.00 94.12 298 VAL A O 1
ATOM 2222 N N . VAL A 1 299 ? -6.590 4.537 13.825 1.00 93.12 299 VAL A N 1
ATOM 2223 C CA . VAL A 1 299 ? -7.735 5.374 13.438 1.00 93.12 299 VAL A CA 1
ATOM 2224 C C . VAL A 1 299 ? -8.971 4.539 13.095 1.00 93.12 299 VAL A C 1
ATOM 2226 O O . VAL A 1 299 ? -10.082 4.902 13.489 1.00 93.12 299 VAL A O 1
ATOM 2229 N N . LEU A 1 300 ? -8.815 3.422 12.379 1.00 92.62 300 LEU A N 1
ATOM 2230 C CA . LEU A 1 300 ? -9.932 2.534 12.051 1.00 92.62 300 LEU A CA 1
ATOM 2231 C C . LEU A 1 300 ? -10.563 1.955 13.325 1.00 92.62 300 LEU A C 1
ATOM 2233 O O . LEU A 1 300 ? -11.787 1.959 13.440 1.00 92.62 300 LEU A O 1
ATOM 2237 N N . GLN A 1 301 ? -9.752 1.546 14.306 1.00 93.56 301 GLN A N 1
ATOM 2238 C CA . GLN A 1 301 ? -10.239 1.059 15.599 1.00 93.56 301 GLN A CA 1
ATOM 2239 C C . GLN A 1 301 ? -10.941 2.160 16.408 1.00 93.56 301 GLN A C 1
ATOM 2241 O O . GLN A 1 301 ? -11.976 1.893 17.018 1.00 93.56 301 GLN A O 1
ATOM 2246 N N . VAL A 1 302 ? -10.450 3.403 16.377 1.00 93.88 302 VAL A N 1
ATOM 2247 C CA . VAL A 1 302 ? -11.136 4.560 16.986 1.00 93.88 302 VAL A CA 1
ATOM 2248 C C . VAL A 1 302 ? -12.488 4.820 16.309 1.00 93.88 302 VAL A C 1
ATOM 2250 O O . VAL A 1 302 ? -13.518 4.968 16.974 1.00 93.88 302 VAL A O 1
ATOM 2253 N N . ARG A 1 303 ? -12.532 4.803 14.971 1.00 91.75 303 ARG A N 1
ATOM 2254 C CA . ARG A 1 303 ? -13.773 4.931 14.182 1.00 91.75 303 ARG A CA 1
ATOM 2255 C C . ARG A 1 303 ? -14.758 3.791 14.436 1.00 91.75 303 ARG A C 1
ATOM 2257 O O . ARG A 1 303 ? -15.960 3.966 14.267 1.00 91.75 303 ARG A O 1
ATOM 2264 N N . ASP A 1 304 ? -14.289 2.633 14.857 1.00 90.19 304 ASP A N 1
ATOM 2265 C CA . ASP A 1 304 ? -15.173 1.525 15.208 1.00 90.19 304 ASP A CA 1
ATOM 2266 C C . ASP A 1 304 ? -15.485 1.504 16.720 1.00 90.19 304 ASP A C 1
ATOM 2268 O O . ASP A 1 304 ? -16.117 0.575 17.208 1.00 90.19 304 ASP A O 1
ATOM 2272 N N . GLY A 1 305 ? -15.062 2.535 17.469 1.00 90.69 305 GLY A N 1
ATOM 2273 C CA . GLY A 1 305 ? -15.312 2.681 18.910 1.00 90.69 305 GLY A CA 1
ATOM 2274 C C . GLY A 1 305 ? -14.523 1.694 19.772 1.00 90.69 305 GLY A C 1
ATOM 2275 O O . GLY A 1 305 ? -14.800 1.532 20.955 1.00 90.69 305 GLY A O 1
ATOM 2276 N N . ARG A 1 306 ? -13.547 0.996 19.181 1.00 91.00 306 ARG A N 1
ATOM 2277 C CA . ARG A 1 306 ? -12.763 -0.048 19.848 1.00 91.00 306 ARG A CA 1
ATOM 2278 C C . ARG A 1 306 ? -11.593 0.515 20.635 1.00 91.00 306 ARG A C 1
ATOM 2280 O O . ARG A 1 306 ? -11.204 -0.124 21.610 1.00 91.00 306 ARG A O 1
ATOM 2287 N N . PHE A 1 307 ? -11.067 1.661 20.207 1.00 94.19 307 PHE A N 1
ATOM 2288 C CA . PHE A 1 307 ? -10.085 2.454 20.936 1.00 94.19 307 PHE A CA 1
ATOM 2289 C C . PHE A 1 307 ? -10.685 3.814 21.296 1.00 94.19 307 PHE A C 1
ATOM 2291 O O . PHE A 1 307 ? -11.240 4.496 20.437 1.00 94.19 307 PHE A O 1
ATOM 2298 N N . THR A 1 308 ? -10.557 4.204 22.558 1.00 94.06 308 THR A N 1
ATOM 2299 C CA . THR A 1 308 ? -11.053 5.476 23.108 1.00 94.06 308 THR A CA 1
ATOM 2300 C C . THR A 1 308 ? -9.946 6.313 23.743 1.00 94.06 308 THR A C 1
ATOM 2302 O O . THR A 1 308 ? -10.161 7.483 24.053 1.00 94.06 308 THR A O 1
ATOM 2305 N N . ARG A 1 309 ? -8.750 5.736 23.916 1.00 93.31 309 ARG A N 1
ATOM 2306 C CA . ARG A 1 309 ? -7.594 6.403 24.518 1.00 93.31 309 ARG A CA 1
ATOM 2307 C C . ARG A 1 309 ? -6.274 5.985 23.884 1.00 93.31 309 ARG A C 1
ATOM 2309 O O . ARG A 1 309 ? -6.154 4.875 23.357 1.00 93.31 309 ARG A O 1
ATOM 2316 N N . LEU A 1 310 ? -5.277 6.859 23.978 1.00 92.06 310 LEU A N 1
ATOM 2317 C CA . LEU A 1 310 ? -3.881 6.535 23.672 1.00 92.06 310 LEU A CA 1
ATOM 2318 C C . LEU A 1 310 ? -3.079 6.261 24.958 1.00 92.06 310 LEU A C 1
ATOM 2320 O O . LEU A 1 310 ? -3.447 6.752 26.027 1.00 92.06 310 LEU A O 1
ATOM 2324 N N . PRO A 1 311 ? -1.975 5.491 24.886 1.00 91.00 311 PRO A N 1
ATOM 2325 C CA . PRO A 1 311 ? -0.996 5.413 25.968 1.00 91.00 311 PRO A CA 1
ATOM 2326 C C . PRO A 1 311 ? -0.519 6.809 26.372 1.00 91.00 311 PRO A C 1
ATOM 2328 O O . PRO A 1 311 ? -0.347 7.660 25.503 1.00 91.00 311 PRO A O 1
ATOM 2331 N N . ARG A 1 312 ? -0.240 7.036 27.664 1.00 88.00 312 ARG A N 1
ATOM 2332 C CA . ARG A 1 312 ? 0.211 8.353 28.157 1.00 88.00 312 ARG A CA 1
ATOM 2333 C C . ARG A 1 312 ? 1.411 8.895 27.372 1.00 88.00 312 ARG A C 1
ATOM 2335 O O . ARG A 1 312 ? 1.361 10.038 26.944 1.00 88.00 312 ARG A O 1
ATOM 2342 N N . ALA A 1 313 ? 2.398 8.044 27.083 1.00 87.12 313 ALA A N 1
ATOM 2343 C CA . ALA A 1 313 ? 3.591 8.392 26.300 1.00 87.12 313 ALA A CA 1
ATOM 2344 C C . ALA A 1 313 ? 3.304 8.834 24.850 1.00 87.12 313 ALA A C 1
ATOM 2346 O O . ALA A 1 313 ? 4.138 9.477 24.228 1.00 87.12 313 ALA A O 1
ATOM 2347 N N . LEU A 1 314 ? 2.136 8.478 24.303 1.00 85.75 314 LEU A N 1
ATOM 2348 C CA . LEU A 1 314 ? 1.685 8.876 22.963 1.00 85.75 314 LEU A CA 1
ATOM 2349 C C . LEU A 1 314 ? 0.597 9.960 23.013 1.00 85.75 314 LEU A C 1
ATOM 2351 O O . LEU A 1 314 ? 0.168 10.472 21.979 1.00 85.75 314 LEU A O 1
ATOM 2355 N N . SER A 1 315 ? 0.106 10.281 24.209 1.00 83.62 315 SER A N 1
ATOM 2356 C CA . SER A 1 315 ? -0.868 11.341 24.431 1.00 83.62 315 SER A CA 1
ATOM 2357 C C . SER A 1 315 ? -0.144 12.673 24.601 1.00 83.62 315 SER A C 1
ATOM 2359 O O . SER A 1 315 ? 0.946 12.717 25.158 1.00 83.62 315 SER A O 1
ATOM 2361 N N . GLY A 1 316 ? -0.768 13.786 24.210 1.00 75.38 316 GLY A N 1
ATOM 2362 C CA . GLY A 1 316 ? -0.231 15.124 24.494 1.00 75.38 316 GLY A CA 1
ATOM 2363 C C . GLY A 1 316 ? -0.323 15.539 25.971 1.00 75.38 316 GLY A C 1
ATOM 2364 O O . GLY A 1 316 ? -0.381 16.734 26.249 1.00 75.38 316 GLY A O 1
ATOM 2365 N N . ARG A 1 317 ? -0.437 14.583 26.904 1.00 77.62 317 ARG A N 1
ATOM 2366 C CA . ARG A 1 317 ? -0.523 14.821 28.349 1.00 77.62 317 ARG A CA 1
ATOM 2367 C C . ARG A 1 317 ? 0.895 14.780 28.913 1.00 77.62 317 ARG A C 1
ATOM 2369 O O . ARG A 1 317 ? 1.394 13.708 29.247 1.00 77.62 317 ARG A O 1
ATOM 2376 N N . TRP A 1 318 ? 1.536 15.939 28.958 1.00 68.69 318 TRP A N 1
ATOM 2377 C CA . TRP A 1 318 ? 2.751 16.122 29.746 1.00 68.69 318 TRP A CA 1
ATOM 2378 C C . TRP A 1 318 ? 2.369 16.206 31.236 1.00 68.69 318 TRP A C 1
ATOM 2380 O O . TRP A 1 318 ? 1.240 16.624 31.517 1.00 68.69 318 TRP A O 1
ATOM 2390 N N . PRO A 1 319 ? 3.223 15.708 32.150 1.00 60.59 319 PRO A N 1
ATOM 2391 C CA . PRO A 1 319 ? 2.990 15.789 33.592 1.00 60.59 319 PRO A CA 1
ATOM 2392 C C . PRO A 1 319 ? 2.817 17.231 34.078 1.00 60.59 319 PRO A C 1
ATOM 2394 O O . PRO A 1 319 ? 3.382 18.145 33.435 1.00 60.59 319 PRO A O 1
#

Organism: NCBI:txid1051139